Protein AF-0000000087560857 (afdb_homodimer)

pLDDT: mean 80.3, std 27.85, range [22.23, 98.94]

Secondary structure (DSSP, 8-state):
--S---HHHHHHHHHHHHHHHHTT-HHHHHTTEEEEEEEE-TT-SSPB-SHHHHHHHHHHHGGG-EEEEEEEEEEEEETTEEEEEEEEEEEETTT--EEEEEEEEEEEEETTEEEEEEEEEEE-STTEEE-SS--HHHHHHHHHHHTT------------------/--S---HHHHHHHHHHHHHHHHTT-HHHHHTTEEEEEEEE-TT-SSPB-SHHHHHHHHHHHGGG-EEEEEEEEEEEEETTEEEEEEEEEEEETTT--EEEEEEEEEEEEETTEEEEEEEEEEE-STTEEE-SS--HHHHHHHHHHHTT------------------

Organism: Thalassiosira oceanica (NCBI:txid159749)

Nearest PDB structures (foldseek):
  3h51-assembly1_B  TM=9.306E-01  e=1.696E-16  Xanthomonas campestris pv. campestris
  1w6y-assembly1_A-2  TM=7.039E-01  e=1.142E-06  Pseudomonas putida
  5cxo-assembly1_A  TM=6.952E-01  e=9.851E-06  Streptomyces albus
  4hvn-assembly1_B  TM=6.961E-01  e=1.179E-05  Catenulispora acidiphila DSM 44928
  3ff2-assembly1_A-2  TM=6.673E-01  e=1.642E-04  Novosphingobium aromaticivorans DSM 12444

Solvent-accessible surface area (backbone atoms only — not comparable to full-atom values): 18334 Å² total; per-residue (Å²): 121,80,72,81,80,48,71,69,55,56,59,47,49,52,52,56,52,46,53,24,43,68,68,60,40,31,63,59,40,35,65,43,39,37,90,74,17,35,36,39,47,49,76,40,74,64,72,23,66,36,64,67,50,41,23,52,54,36,56,59,54,38,69,36,41,47,44,70,45,80,76,42,80,48,76,50,80,58,73,69,32,35,34,45,33,38,33,33,37,33,41,22,66,69,63,69,48,74,49,57,25,39,38,38,39,32,33,33,67,54,96,90,37,82,18,34,37,31,38,41,35,34,61,53,39,59,65,52,42,67,47,64,91,68,62,76,67,58,55,54,47,50,53,25,54,70,58,59,52,72,74,76,76,78,73,76,77,74,76,72,74,71,76,76,78,123,122,81,75,81,79,48,70,69,56,56,61,46,51,52,52,55,51,45,52,25,42,69,68,64,39,30,63,58,41,38,65,44,38,38,90,75,16,36,35,38,47,48,75,40,73,64,72,20,64,36,65,68,51,40,21,54,53,36,55,59,53,40,68,37,41,47,43,71,46,80,77,42,80,48,75,48,79,58,72,70,33,34,35,46,31,38,33,34,38,30,41,22,65,68,68,69,48,74,47,57,26,39,37,37,39,32,33,32,66,54,96,90,37,81,18,35,38,32,37,41,35,35,60,53,38,59,65,52,41,69,47,66,91,67,59,76,66,55,58,53,44,50,54,25,53,69,59,64,52,72,76,75,75,73,74,72,76,70,73,71,70,73,70,76,73,125

InterPro domains:
  IPR011944 Steroid delta5-4-isomerase [TIGR02246] (7-125)
  IPR013543 Calcium/calmodulin-dependent protein kinase II, association-domain [PF08332] (7-125)
  IPR032710 NTF2-like domain superfamily [SSF54427] (6-126)

Foldseek 3Di:
DPDFDDPVNQVCLVVCLLVQLQVLQLLSNLVQADQQAWEADALDPDIDGGSVVSSVVSNVVSVQVKGKDFDDWDKDTDDQKIKIWHKMKIQGPQPRDIFIWIWIFIWGQDPNDTGTRYIHIYGDDPPDDPPDPDDPVVSVVVVVVSNVPPPPPPPPPVPCPPPPDD/DPDFQDPVNQVCLVVCLLVQLQVLQLLSNLVQADQQAWEADALDPDIDGGSVVSSVVSNVVSVQVKGKDFDDWDKDTDDQKIKIWHKMKIQGPQQRDIFIWIWIFIWGQDPNDTGTRYIHIYGDDPPDDPPDPDDPVVSVVVVVVSNVPPPPPPPCPVPVPVPPPD

Radius of gyration: 24.01 Å; Cα contacts (8 Å, |Δi|>4): 594; chains: 2; bounding box: 96×52×42 Å

Sequence (332 aa):
MPEGITEDEVRGLFSLWNNALATLDPKKVADRYSKTGVLLPTVSDTPRTDYASIEDYFTNFLKLKPQGEILESHVTIGKNWCEDVGIYEFSMGATGKKVKGRYTFVYVYEDGEWKINHHHSSIMPEGIVTAEPITKDEVRDLFQLWNGGEKCRSGKFAVGVRRLSNMPEGITEDEVRGLFSLWNNALATLDPKKVADRYSKTGVLLPTVSDTPRTDYASIEDYFTNFLKLKPQGEILESHVTIGKNWCEDVGIYEFSMGATGKKVKGRYTFVYVYEDGEWKINHHHSSIMPEGIVTAEPITKDEVRDLFQLWNGGEKCRSGKFAVGVRRLSN

Structure (mmCIF, N/CA/C/O backbone):
data_AF-0000000087560857-model_v1
#
loop_
_entity.id
_entity.type
_entity.pdbx_description
1 polymer 'Calcium/calmodulin-dependent protein kinase II association-domain domain-containing protein'
#
loop_
_atom_site.group_PDB
_atom_site.id
_atom_site.type_symbol
_atom_site.label_atom_id
_atom_site.label_alt_id
_atom_site.label_comp_id
_atom_site.label_asym_id
_atom_site.label_entity_id
_atom_site.label_seq_id
_atom_site.pdbx_PDB_ins_code
_atom_site.Cartn_x
_atom_site.Cartn_y
_atom_site.Cartn_z
_atom_site.occupancy
_atom_site.B_iso_or_equiv
_atom_site.auth_seq_id
_atom_site.auth_comp_id
_atom_site.auth_asym_id
_atom_site.auth_atom_id
_atom_site.pdbx_PDB_model_num
ATOM 1 N N . MET A 1 1 ? 28.75 6.664 -2.045 1 42 1 MET A N 1
ATOM 2 C CA . MET A 1 1 ? 27.453 6.059 -1.736 1 42 1 MET A CA 1
ATOM 3 C C . MET A 1 1 ? 27.266 5.934 -0.229 1 42 1 MET A C 1
ATOM 5 O O . MET A 1 1 ? 28.203 5.605 0.498 1 42 1 MET A O 1
ATOM 9 N N . PRO A 1 2 ? 26.391 6.785 0.341 1 50.66 2 PRO A N 1
ATOM 10 C CA . PRO A 1 2 ? 26.5 6.68 1.798 1 50.66 2 PRO A CA 1
ATOM 11 C C . PRO A 1 2 ? 26.656 5.238 2.275 1 50.66 2 PRO A C 1
ATOM 13 O O . PRO A 1 2 ? 26.25 4.305 1.58 1 50.66 2 PRO A O 1
ATOM 16 N N . GLU A 1 3 ? 27.594 5.039 3.131 1 59.94 3 GLU A N 1
ATOM 17 C CA . GLU A 1 3 ? 27.594 3.789 3.887 1 59.94 3 GLU A CA 1
ATOM 18 C C . GLU A 1 3 ? 26.172 3.266 4.102 1 59.94 3 GLU A C 1
ATOM 20 O O . GLU A 1 3 ? 25.219 4.035 4.059 1 59.94 3 GLU A O 1
ATOM 25 N N . GLY A 1 4 ? 25.906 1.944 3.941 1 80.5 4 GLY A N 1
ATOM 26 C CA . GLY A 1 4 ? 24.625 1.249 4.027 1 80.5 4 GLY A CA 1
ATOM 27 C C . GLY A 1 4 ? 23.75 1.764 5.148 1 80.5 4 GLY A C 1
ATOM 28 O O . GLY A 1 4 ? 24.172 1.822 6.305 1 80.5 4 GLY A O 1
ATOM 29 N N . ILE A 1 5 ? 22.703 2.6 4.832 1 90.69 5 ILE A N 1
ATOM 30 C CA . ILE A 1 5 ? 21.703 3.047 5.801 1 90.69 5 ILE A CA 1
ATOM 31 C C . ILE A 1 5 ? 21.359 1.904 6.75 1 90.69 5 ILE A C 1
ATOM 33 O O . ILE A 1 5 ? 21.328 0.74 6.348 1 90.69 5 ILE A O 1
ATOM 37 N N . THR A 1 6 ? 21.266 2.256 8.102 1 94.38 6 THR A N 1
ATOM 38 C CA . THR A 1 6 ? 20.891 1.256 9.094 1 94.38 6 THR A CA 1
ATOM 39 C C . THR A 1 6 ? 19.375 1.172 9.227 1 94.38 6 THR A C 1
ATOM 41 O O . THR A 1 6 ? 18.641 2.057 8.758 1 94.38 6 THR A O 1
ATOM 44 N N . GLU A 1 7 ? 18.938 0.104 9.852 1 94.75 7 GLU A N 1
ATOM 45 C CA . GLU A 1 7 ? 17.5 -0.053 10.078 1 94.75 7 GLU A CA 1
ATOM 46 C C . GLU A 1 7 ? 16.953 1.094 10.922 1 94.75 7 GLU A C 1
ATOM 48 O O . GLU A 1 7 ? 15.867 1.613 10.641 1 94.75 7 GLU A O 1
ATOM 53 N N . ASP A 1 8 ? 17.672 1.487 11.953 1 95 8 ASP A N 1
ATOM 54 C CA . ASP A 1 8 ? 17.25 2.598 12.805 1 95 8 ASP A CA 1
ATOM 55 C C . ASP A 1 8 ? 17.141 3.891 12 1 95 8 ASP A C 1
ATOM 57 O O . ASP A 1 8 ? 16.219 4.688 12.219 1 95 8 ASP A O 1
ATOM 61 N N . GLU A 1 9 ? 18.047 4.125 11.164 1 95.31 9 GLU A N 1
ATOM 62 C CA . GLU A 1 9 ? 18.016 5.316 10.32 1 95.31 9 GLU A CA 1
ATOM 63 C C . GLU A 1 9 ? 16.828 5.285 9.367 1 95.31 9 GLU A C 1
ATOM 65 O O . GLU A 1 9 ? 16.219 6.32 9.094 1 95.31 9 GLU A O 1
ATOM 70 N N . VAL A 1 10 ? 16.516 4.082 8.812 1 96.44 10 VAL A N 1
ATOM 71 C CA . VAL A 1 10 ? 15.344 3.949 7.953 1 96.44 10 VAL A CA 1
ATOM 72 C C . VAL A 1 10 ? 14.086 4.316 8.734 1 96.44 10 VAL A C 1
ATOM 74 O O . VAL A 1 10 ? 13.25 5.082 8.258 1 96.44 10 VAL A O 1
ATOM 77 N N . ARG A 1 11 ? 13.977 3.822 9.914 1 95.69 11 ARG A N 1
ATOM 78 C CA . ARG A 1 11 ? 12.828 4.145 10.758 1 95.69 11 ARG A CA 1
ATOM 79 C C . ARG A 1 11 ? 12.781 5.633 11.07 1 95.69 11 ARG A C 1
ATOM 81 O O . ARG A 1 11 ? 11.695 6.211 11.195 1 95.69 11 ARG A O 1
ATOM 88 N N . GLY A 1 12 ? 13.93 6.262 11.125 1 97.12 12 GLY A N 1
ATOM 89 C CA . GLY A 1 12 ? 14.023 7.695 11.367 1 97.12 12 GLY A CA 1
ATOM 90 C C . GLY A 1 12 ? 13.516 8.523 10.203 1 97.12 12 GLY A C 1
ATOM 91 O O . GLY A 1 12 ? 13.172 9.695 10.375 1 97.12 12 GLY A O 1
ATOM 92 N N . LEU A 1 13 ? 13.539 7.93 9.055 1 98.19 13 LEU A N 1
ATOM 93 C CA . LEU A 1 13 ? 13.031 8.648 7.895 1 98.19 13 LEU A CA 1
ATOM 94 C C . LEU A 1 13 ? 11.547 8.977 8.062 1 98.19 13 LEU A C 1
ATOM 96 O O . LEU A 1 13 ? 11.086 10.023 7.617 1 98.19 13 LEU A O 1
ATOM 100 N N . PHE A 1 14 ? 10.836 8.078 8.703 1 98.44 14 PHE A N 1
ATOM 101 C CA . PHE A 1 14 ? 9.445 8.375 9.016 1 98.44 14 PHE A CA 1
ATOM 102 C C . PHE A 1 14 ? 9.328 9.641 9.852 1 98.44 14 PHE A C 1
ATOM 104 O O . PHE A 1 14 ? 8.438 10.461 9.625 1 98.44 14 PHE A O 1
ATOM 111 N N . SER A 1 15 ? 10.148 9.797 10.82 1 98 15 SER A N 1
ATOM 112 C CA . SER A 1 15 ? 10.109 10.969 11.695 1 98 15 SER A CA 1
ATOM 113 C C . SER A 1 15 ? 10.297 12.258 10.906 1 98 15 SER A C 1
ATOM 115 O O . SER A 1 15 ? 9.703 13.289 11.227 1 98 15 SER A O 1
ATOM 117 N N . LEU A 1 16 ? 11.117 12.234 9.883 1 98.25 16 LEU A N 1
ATOM 118 C CA . LEU A 1 16 ? 11.297 13.406 9.039 1 98.25 16 LEU A CA 1
ATOM 119 C C . LEU A 1 16 ? 10 13.781 8.336 1 98.25 16 LEU A C 1
ATOM 121 O O . LEU A 1 16 ? 9.641 14.953 8.258 1 98.25 16 LEU A O 1
ATOM 125 N N . TRP A 1 17 ? 9.336 12.773 7.816 1 98.69 17 TRP A N 1
ATOM 126 C CA . TRP A 1 17 ? 8.047 12.992 7.16 1 98.69 17 TRP A CA 1
ATOM 127 C C . TRP A 1 17 ? 7.004 13.484 8.156 1 98.69 17 TRP A C 1
ATOM 129 O O . TRP A 1 17 ? 6.289 14.445 7.891 1 98.69 17 TRP A O 1
ATOM 139 N N . ASN A 1 18 ? 6.965 12.828 9.305 1 98.62 18 ASN A N 1
ATOM 140 C CA . ASN A 1 18 ? 6.023 13.18 10.359 1 98.62 18 ASN A CA 1
ATOM 141 C C . ASN A 1 18 ? 6.277 14.586 10.891 1 98.62 18 ASN A C 1
ATOM 143 O O . ASN A 1 18 ? 5.332 15.328 11.172 1 98.62 18 ASN A O 1
ATOM 147 N N . ASN A 1 19 ? 7.52 14.969 11.062 1 98.62 19 ASN A N 1
ATOM 148 C CA . ASN A 1 19 ? 7.879 16.328 11.445 1 98.62 19 ASN A CA 1
ATOM 149 C C . ASN A 1 19 ? 7.426 17.344 10.406 1 98.62 19 ASN A C 1
ATOM 151 O O . ASN A 1 19 ? 7.02 18.469 10.75 1 98.62 19 ASN A O 1
ATOM 155 N N . ALA A 1 20 ? 7.559 16.969 9.156 1 98.75 20 ALA A N 1
ATOM 156 C CA . ALA A 1 20 ? 7.062 17.844 8.102 1 98.75 20 ALA A CA 1
ATOM 157 C C . ALA A 1 20 ? 5.562 18.078 8.234 1 98.75 20 ALA A C 1
ATOM 159 O O . ALA A 1 20 ? 5.078 19.203 8.062 1 98.75 20 ALA A O 1
ATOM 160 N N . LEU A 1 21 ? 4.801 17.047 8.594 1 98.44 21 LEU A N 1
ATOM 161 C CA . LEU A 1 21 ? 3.373 17.219 8.844 1 98.44 21 LEU A CA 1
ATOM 162 C C . LEU A 1 21 ? 3.127 18.25 9.922 1 98.44 21 LEU A C 1
ATOM 164 O O . LEU A 1 21 ? 2.215 19.078 9.805 1 98.44 21 LEU A O 1
ATOM 168 N N . ALA A 1 22 ? 3.912 18.203 10.977 1 98.06 22 ALA A N 1
ATOM 169 C CA . ALA A 1 22 ? 3.738 19.047 12.156 1 98.06 22 ALA A CA 1
ATOM 170 C C . ALA A 1 22 ? 3.891 20.516 11.812 1 98.06 22 ALA A C 1
ATOM 172 O O . ALA A 1 22 ? 3.377 21.391 12.523 1 98.06 22 ALA A O 1
ATOM 173 N N . THR A 1 23 ? 4.574 20.828 10.719 1 98.56 23 THR A N 1
ATOM 174 C CA . THR A 1 23 ? 4.77 22.219 10.312 1 98.56 23 THR A CA 1
ATOM 175 C C . THR A 1 23 ? 3.484 22.797 9.727 1 98.56 23 THR A C 1
ATOM 177 O O . THR A 1 23 ? 3.355 24.016 9.586 1 98.56 23 THR A O 1
ATOM 180 N N . LEU A 1 24 ? 2.641 21.922 9.234 1 98.12 24 LEU A N 1
ATOM 181 C CA . LEU A 1 24 ? 1.38 22.266 8.594 1 98.12 24 LEU A CA 1
ATOM 182 C C . LEU A 1 24 ? 1.628 22.984 7.27 1 98.12 24 LEU A C 1
ATOM 184 O O . LEU A 1 24 ? 0.755 23.703 6.773 1 98.12 24 LEU A O 1
ATOM 188 N N . ASP A 1 25 ? 2.787 22.859 6.711 1 98.75 25 ASP A N 1
ATOM 189 C CA . ASP A 1 25 ? 3.156 23.359 5.395 1 98.75 25 ASP A CA 1
ATOM 190 C C . ASP A 1 25 ? 3.199 22.234 4.363 1 98.75 25 ASP A C 1
ATOM 192 O O . ASP A 1 25 ? 4.133 21.438 4.355 1 98.75 25 ASP A O 1
ATOM 196 N N . PRO A 1 26 ? 2.227 22.219 3.416 1 98.75 26 PRO A N 1
ATOM 197 C CA . PRO A 1 26 ? 2.176 21.109 2.459 1 98.75 26 PRO A CA 1
ATOM 198 C C . PRO A 1 26 ? 3.424 21.031 1.581 1 98.75 26 PRO A C 1
ATOM 200 O O . PRO A 1 26 ? 3.799 19.938 1.134 1 98.75 26 PRO A O 1
ATOM 203 N N . LYS A 1 27 ? 4.07 22.109 1.354 1 98.81 27 LYS A N 1
ATOM 204 C CA . LYS A 1 27 ? 5.289 22.109 0.547 1 98.81 27 LYS A CA 1
ATOM 205 C C . LYS A 1 27 ? 6.41 21.344 1.245 1 98.81 27 LYS A C 1
ATOM 207 O O . LYS A 1 27 ? 7.168 20.625 0.6 1 98.81 27 LYS A O 1
ATOM 212 N N . LYS A 1 28 ? 6.527 21.531 2.531 1 98.81 28 LYS A N 1
ATOM 213 C CA . LYS A 1 28 ? 7.562 20.828 3.287 1 98.81 28 LYS A CA 1
ATOM 214 C C . LYS A 1 28 ? 7.336 19.312 3.266 1 98.81 28 LYS A C 1
ATOM 216 O O . LYS A 1 28 ? 8.297 18.547 3.268 1 98.81 28 LYS A O 1
ATOM 221 N N . VAL A 1 29 ? 6.074 18.938 3.275 1 98.81 29 VAL A N 1
ATOM 222 C CA . VAL A 1 29 ? 5.758 17.516 3.174 1 98.81 29 VAL A CA 1
ATOM 223 C C . VAL A 1 29 ? 6.105 17.016 1.778 1 98.81 29 VAL A C 1
ATOM 225 O O . VAL A 1 29 ? 6.809 16 1.635 1 98.81 29 VAL A O 1
ATOM 228 N N . ALA A 1 30 ? 5.656 17.719 0.717 1 98.81 30 ALA A N 1
ATOM 229 C CA . ALA A 1 30 ? 5.895 17.312 -0.667 1 98.81 30 ALA A CA 1
ATOM 230 C C . ALA A 1 30 ? 7.387 17.25 -0.973 1 98.81 30 ALA A C 1
ATOM 232 O O . ALA A 1 30 ? 7.832 16.422 -1.771 1 98.81 30 ALA A O 1
ATOM 233 N N . ASP A 1 31 ? 8.164 18.078 -0.284 1 98.69 31 ASP A N 1
ATOM 234 C CA . ASP A 1 31 ? 9.602 18.141 -0.5 1 98.69 31 ASP A CA 1
ATOM 235 C C . ASP A 1 31 ? 10.281 16.859 -0.056 1 98.69 31 ASP A C 1
ATOM 237 O O . ASP A 1 31 ? 11.445 16.609 -0.399 1 98.69 31 ASP A O 1
ATOM 241 N N . ARG A 1 32 ? 9.602 16.078 0.731 1 98.75 32 ARG A N 1
ATOM 242 C CA . ARG A 1 32 ? 10.164 14.812 1.192 1 98.75 32 ARG A CA 1
ATOM 243 C C . ARG A 1 32 ? 10.062 13.742 0.112 1 98.75 32 ARG A C 1
ATOM 245 O O . ARG A 1 32 ? 10.68 12.68 0.224 1 98.75 32 ARG A O 1
ATOM 252 N N . TYR A 1 33 ? 9.273 13.984 -0.924 1 98.81 33 TYR A N 1
ATOM 253 C CA . TYR A 1 33 ? 9.07 13 -1.981 1 98.81 33 TYR A CA 1
ATOM 254 C C . TYR A 1 33 ? 10.07 13.203 -3.115 1 98.81 33 TYR A C 1
ATOM 256 O O . TYR A 1 33 ? 10.523 14.328 -3.357 1 98.81 33 TYR A O 1
ATOM 264 N N . SER A 1 34 ? 10.445 12.117 -3.76 1 98.44 34 SER A N 1
ATOM 265 C CA . SER A 1 34 ? 11.328 12.172 -4.922 1 98.44 34 SER A CA 1
ATOM 266 C C . SER A 1 34 ? 10.625 12.812 -6.117 1 98.44 34 SER A C 1
ATOM 268 O O . SER A 1 34 ? 9.406 13.008 -6.102 1 98.44 34 SER A O 1
ATOM 270 N N . LYS A 1 35 ? 11.375 13.094 -7.164 1 97.38 35 LYS A N 1
ATOM 271 C CA . LYS A 1 35 ? 10.852 13.719 -8.375 1 97.38 35 LYS A CA 1
ATOM 272 C C . LYS A 1 35 ? 9.867 12.797 -9.086 1 97.38 35 LYS A C 1
ATOM 274 O O . LYS A 1 35 ? 8.992 13.266 -9.82 1 97.38 35 LYS A O 1
ATOM 279 N N . THR A 1 36 ? 9.945 11.453 -8.82 1 97.12 36 THR A N 1
ATOM 280 C CA . THR A 1 36 ? 9.062 10.477 -9.461 1 97.12 36 THR A CA 1
ATOM 281 C C . THR A 1 36 ? 8.188 9.781 -8.422 1 97.12 36 THR A C 1
ATOM 283 O O . THR A 1 36 ? 7.746 8.648 -8.641 1 97.12 36 THR A O 1
ATOM 286 N N . GLY A 1 37 ? 8.039 10.422 -7.285 1 98.44 37 GLY A N 1
ATOM 287 C CA . GLY A 1 37 ? 7.289 9.828 -6.191 1 98.44 3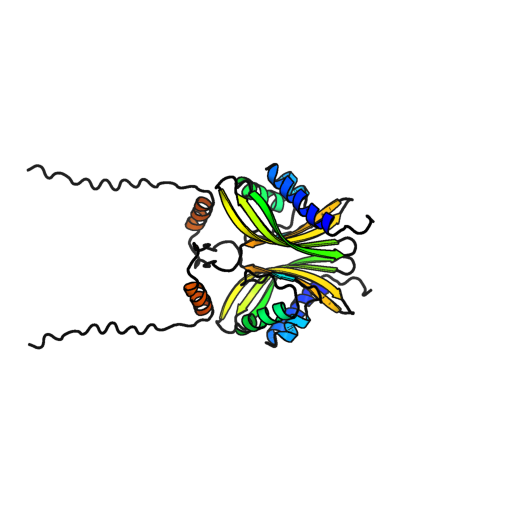7 GLY A CA 1
ATOM 288 C C . GLY A 1 37 ? 5.836 9.57 -6.539 1 98.44 37 GLY A C 1
ATOM 289 O O . GLY A 1 37 ? 5.203 10.383 -7.219 1 98.44 37 GLY A O 1
ATOM 290 N N . VAL A 1 38 ? 5.312 8.445 -6.098 1 98.88 38 VAL A N 1
ATOM 291 C CA . VAL A 1 38 ? 3.902 8.094 -6.246 1 98.88 38 VAL A CA 1
ATOM 292 C C . VAL A 1 38 ? 3.258 7.945 -4.871 1 98.88 38 VAL A C 1
ATOM 294 O O . VAL A 1 38 ? 3.764 7.211 -4.016 1 98.88 38 VAL A O 1
ATOM 297 N N . LEU A 1 39 ? 2.201 8.688 -4.66 1 98.88 39 LEU A N 1
ATOM 298 C CA . LEU A 1 39 ? 1.403 8.617 -3.441 1 98.88 39 LEU A CA 1
ATOM 299 C C . LEU A 1 39 ? 0.046 7.977 -3.721 1 98.88 39 LEU A C 1
ATOM 301 O O . LEU A 1 39 ? -0.696 8.438 -4.59 1 98.88 39 LEU A O 1
ATOM 305 N N . LEU A 1 40 ? -0.263 6.844 -3.104 1 98.62 40 LEU A N 1
ATOM 306 C CA . LEU A 1 40 ? -1.599 6.27 -2.973 1 98.62 40 LEU A CA 1
ATOM 307 C C . LEU A 1 40 ? -2.197 6.594 -1.608 1 98.62 40 LEU A C 1
ATOM 309 O O . LEU A 1 40 ? -1.936 5.895 -0.628 1 98.62 40 LEU A O 1
ATOM 313 N N . PRO A 1 41 ? -2.955 7.676 -1.559 1 96.94 41 PRO A N 1
ATOM 314 C CA . PRO A 1 41 ? -3.287 8.258 -0.257 1 96.94 41 PRO A CA 1
ATOM 315 C C . PRO A 1 41 ? -4.469 7.57 0.418 1 96.94 41 PRO A C 1
ATOM 317 O O . PRO A 1 41 ? -5.227 6.852 -0.241 1 96.94 41 PRO A O 1
ATOM 320 N N . THR A 1 42 ? -4.648 7.824 1.631 1 89.94 42 THR A N 1
ATOM 321 C CA . THR A 1 42 ? -5.602 7.172 2.52 1 89.94 42 THR A CA 1
ATOM 322 C C . THR A 1 42 ? -7.035 7.547 2.146 1 89.94 42 THR A C 1
ATOM 324 O O . THR A 1 42 ? -7.941 6.719 2.234 1 89.94 42 THR A O 1
ATOM 327 N N . VAL A 1 43 ? -7.203 8.742 1.672 1 84.81 43 VAL A N 1
ATOM 328 C CA . VAL A 1 43 ? -8.586 9.211 1.661 1 84.81 43 VAL A CA 1
ATOM 329 C C . VAL A 1 43 ? -8.992 9.586 0.237 1 84.81 43 VAL A C 1
ATOM 331 O O . VAL A 1 43 ? -10.008 10.25 0.03 1 84.81 43 VAL A O 1
ATOM 334 N N . SER A 1 44 ? -8.203 9.273 -0.678 1 90.19 44 SER A N 1
ATOM 335 C CA . SER A 1 44 ? -8.508 9.617 -2.062 1 90.19 44 SER A CA 1
ATOM 336 C C . SER A 1 44 ? -8.289 8.43 -2.99 1 90.19 44 SER A C 1
ATOM 338 O O . SER A 1 44 ? -7.32 7.688 -2.844 1 90.19 44 SER A O 1
ATOM 340 N N . ASP A 1 45 ? -9.07 8.32 -4.031 1 92.88 45 ASP A N 1
ATOM 341 C CA . ASP A 1 45 ? -8.969 7.27 -5.039 1 92.88 45 ASP A CA 1
ATOM 342 C C . ASP A 1 45 ? -7.875 7.582 -6.051 1 92.88 45 ASP A C 1
ATOM 344 O O . ASP A 1 45 ? -7.445 6.703 -6.801 1 92.88 45 ASP A O 1
ATOM 348 N N . THR A 1 46 ? -7.484 8.781 -6.113 1 96 46 THR A N 1
ATOM 349 C CA . THR A 1 46 ? -6.625 9.242 -7.199 1 96 46 THR A CA 1
ATOM 350 C C . THR A 1 46 ? -5.156 9.141 -6.801 1 96 46 THR A C 1
ATOM 352 O O . THR A 1 46 ? -4.707 9.828 -5.883 1 96 46 THR A O 1
ATOM 355 N N . PRO A 1 47 ? -4.391 8.352 -7.52 1 98.56 47 PRO A N 1
ATOM 356 C CA . PRO A 1 47 ? -2.943 8.383 -7.309 1 98.56 47 PRO A CA 1
ATOM 357 C C . PRO A 1 47 ? -2.342 9.758 -7.578 1 98.56 47 PRO A C 1
ATOM 359 O O . PRO A 1 47 ? -2.752 10.445 -8.523 1 98.56 47 PRO A O 1
ATOM 362 N N . ARG A 1 48 ? -1.4 10.18 -6.715 1 98.81 48 ARG A N 1
ATOM 363 C CA . ARG A 1 48 ? -0.617 11.383 -6.961 1 98.81 48 ARG A CA 1
ATOM 364 C C . ARG A 1 48 ? 0.777 11.039 -7.473 1 98.81 48 ARG A C 1
ATOM 366 O O . ARG A 1 48 ? 1.536 10.336 -6.797 1 98.81 48 ARG A O 1
ATOM 373 N N . THR A 1 49 ? 1.11 11.586 -8.656 1 98.62 49 THR A N 1
ATOM 374 C CA . THR A 1 49 ? 2.305 11.078 -9.32 1 98.62 49 THR A CA 1
ATOM 375 C C . THR A 1 49 ? 3.254 12.227 -9.672 1 98.62 49 THR A C 1
ATOM 377 O O . THR A 1 49 ? 4.141 12.07 -10.516 1 98.62 49 THR A O 1
ATOM 380 N N . ASP A 1 50 ? 2.957 13.383 -9.102 1 98.25 50 ASP A N 1
ATOM 381 C CA . ASP A 1 50 ? 3.836 14.531 -9.289 1 98.25 50 ASP A CA 1
ATOM 382 C C . ASP A 1 50 ? 3.811 15.445 -8.07 1 98.25 50 ASP A C 1
ATOM 384 O O . ASP A 1 50 ? 2.943 15.312 -7.203 1 98.25 50 ASP A O 1
ATOM 388 N N . TYR A 1 51 ? 4.797 16.359 -8.055 1 98.31 51 TYR A N 1
ATOM 389 C CA . TYR A 1 51 ? 4.965 17.25 -6.914 1 98.31 51 TYR A CA 1
ATOM 390 C C . TYR A 1 51 ? 3.689 18.031 -6.641 1 98.31 51 TYR A C 1
ATOM 392 O O . TYR A 1 51 ? 3.223 18.094 -5.5 1 98.31 51 TYR A O 1
ATOM 400 N N . ALA A 1 52 ? 3.133 18.594 -7.652 1 98.56 52 ALA A N 1
ATOM 401 C CA . ALA A 1 52 ? 1.969 19.469 -7.492 1 98.56 52 ALA A CA 1
ATOM 402 C C . ALA A 1 52 ? 0.785 18.688 -6.914 1 98.56 52 ALA A C 1
ATOM 404 O O . ALA A 1 52 ? 0.098 19.188 -6.016 1 98.56 52 ALA A O 1
ATOM 405 N N . SER A 1 53 ? 0.531 17.484 -7.438 1 98.5 53 SER A N 1
ATOM 406 C CA . SER A 1 53 ? -0.607 16.719 -6.949 1 98.5 53 SER A CA 1
ATOM 407 C C . SER A 1 53 ? -0.359 16.203 -5.535 1 98.5 53 SER A C 1
ATOM 409 O O . SER A 1 53 ? -1.293 16.078 -4.738 1 98.5 53 SER A O 1
ATOM 411 N N . ILE A 1 54 ? 0.859 15.859 -5.18 1 98.62 54 ILE A N 1
ATOM 412 C CA . ILE A 1 54 ? 1.198 15.453 -3.822 1 98.62 54 ILE A CA 1
ATOM 413 C C . ILE A 1 54 ? 0.992 16.625 -2.865 1 98.62 54 ILE A C 1
ATOM 415 O O . ILE A 1 54 ? 0.356 16.469 -1.818 1 98.62 54 ILE A O 1
ATOM 419 N N . GLU A 1 55 ? 1.484 17.797 -3.27 1 98.69 55 GLU A N 1
ATOM 420 C CA . GLU A 1 55 ? 1.268 18.984 -2.457 1 98.69 55 GLU A CA 1
ATOM 421 C C . GLU A 1 55 ? -0.221 19.25 -2.246 1 98.69 55 GLU A C 1
ATOM 423 O O . GLU A 1 55 ? -0.65 19.562 -1.135 1 98.69 55 GLU A O 1
ATOM 428 N N . ASP A 1 56 ? -0.927 19.094 -3.293 1 98.25 56 ASP A N 1
ATOM 429 C CA . ASP A 1 56 ? -2.367 19.328 -3.24 1 98.25 56 ASP A CA 1
ATOM 430 C C . ASP A 1 56 ? -3.041 18.391 -2.24 1 98.25 56 ASP A C 1
ATOM 432 O O . ASP A 1 56 ? -3.895 18.828 -1.46 1 98.25 56 ASP A O 1
ATOM 436 N N . TYR A 1 57 ? -2.709 17.156 -2.262 1 97.56 57 TYR A N 1
ATOM 437 C CA . TYR A 1 57 ? -3.279 16.203 -1.31 1 97.56 57 TYR A CA 1
ATOM 438 C C . TYR A 1 57 ? -3.016 16.656 0.124 1 97.56 57 TYR A C 1
ATOM 440 O O . TYR A 1 57 ? -3.926 16.656 0.957 1 97.56 57 TYR A O 1
ATOM 448 N N . PHE A 1 58 ? -1.814 17.062 0.394 1 98 58 PHE A N 1
ATOM 449 C CA . PHE A 1 58 ? -1.447 17.375 1.771 1 98 58 PHE A CA 1
ATOM 450 C C . PHE A 1 58 ? -1.989 18.734 2.18 1 98 58 PHE A C 1
ATOM 452 O O . PHE A 1 58 ? -2.08 19.047 3.369 1 98 58 PHE A O 1
ATOM 459 N N . THR A 1 59 ? -2.338 19.625 1.213 1 98.12 59 THR A N 1
ATOM 460 C CA . THR A 1 59 ? -3.039 20.859 1.546 1 98.12 59 THR A CA 1
ATOM 461 C C . THR A 1 59 ? -4.312 20.562 2.332 1 98.12 59 THR A C 1
ATOM 463 O O . THR A 1 59 ? -4.602 21.234 3.328 1 98.12 59 THR A O 1
ATOM 466 N N . ASN A 1 60 ? -5.004 19.562 1.941 1 94.25 60 ASN A N 1
ATOM 467 C CA . ASN A 1 60 ? -6.254 19.203 2.602 1 94.25 60 ASN A CA 1
ATOM 468 C C . ASN A 1 60 ? -6.012 18.312 3.82 1 94.25 60 ASN A C 1
ATOM 470 O O . ASN A 1 60 ? -6.66 18.484 4.855 1 94.25 60 ASN A O 1
ATOM 474 N N . PHE A 1 61 ? -5.125 17.422 3.717 1 95 61 PHE A N 1
ATOM 475 C CA . PHE A 1 61 ? -4.844 16.469 4.793 1 95 61 PHE A CA 1
ATOM 476 C C . PHE A 1 61 ? -4.363 17.203 6.043 1 95 61 PHE A C 1
ATOM 478 O O . PHE A 1 61 ? -4.711 16.812 7.164 1 95 61 PHE A O 1
ATOM 485 N N . LEU A 1 62 ? -3.58 18.266 5.863 1 97.06 62 LEU A N 1
ATOM 486 C CA . LEU A 1 62 ? -2.969 18.969 6.984 1 97.06 62 LEU A CA 1
ATOM 487 C C . LEU A 1 62 ? -4.012 19.766 7.762 1 97.06 62 LEU A C 1
ATOM 489 O O . LEU A 1 62 ? -3.775 20.156 8.906 1 97.06 62 LEU A O 1
ATOM 493 N N . LYS A 1 63 ? -5.141 20.016 7.113 1 94.94 63 LYS A N 1
ATOM 494 C CA . LYS A 1 63 ? -6.227 20.672 7.84 1 94.94 63 LYS A CA 1
ATOM 495 C C . LYS A 1 63 ? -6.688 19.828 9.016 1 94.94 63 LYS A C 1
ATOM 497 O O . LYS A 1 63 ? -7.211 20.359 10 1 94.94 63 LYS A O 1
ATOM 502 N N . LEU A 1 64 ? -6.395 18.578 9 1 94.31 64 LEU A N 1
ATOM 503 C CA . LEU A 1 64 ? -6.777 17.656 10.062 1 94.31 64 LEU A CA 1
ATOM 504 C C . LEU A 1 64 ? -5.734 17.625 11.172 1 94.31 64 LEU A C 1
ATOM 506 O O . LEU A 1 64 ? -5.941 17.016 12.219 1 94.31 64 LEU A O 1
ATOM 510 N N . LYS A 1 65 ? -4.609 18.234 10.953 1 97 65 LYS A N 1
ATOM 511 C CA . LYS A 1 65 ? -3.492 18.297 11.891 1 97 65 LYS A CA 1
ATOM 512 C C . LYS A 1 65 ? -3.047 16.906 12.32 1 97 65 LYS A C 1
ATOM 514 O O . LYS A 1 65 ? -2.947 16.609 13.516 1 97 65 LYS A O 1
ATOM 519 N N . PRO A 1 66 ? -2.734 16.109 11.383 1 96.25 66 PRO A N 1
ATOM 520 C CA . PRO A 1 66 ? -2.375 14.719 11.68 1 96.25 66 PRO A CA 1
ATOM 521 C C . PRO A 1 66 ? -0.978 14.586 12.281 1 96.25 66 PRO A C 1
ATOM 523 O O . PRO A 1 66 ? -0.061 15.312 11.891 1 96.25 66 PRO A O 1
ATOM 526 N N . GLN A 1 67 ? -0.853 13.711 13.266 1 98.25 67 GLN A N 1
ATOM 527 C CA . GLN A 1 67 ? 0.427 13.234 13.781 1 98.25 67 GLN A CA 1
ATOM 528 C C . GLN A 1 67 ? 0.438 11.719 13.906 1 98.25 67 GLN A C 1
ATOM 530 O O . GLN A 1 67 ? -0.47 11.133 14.5 1 98.25 67 GLN A O 1
ATOM 535 N N . GLY A 1 68 ? 1.48 11.18 13.328 1 97.69 68 GLY A N 1
ATOM 536 C CA . GLY A 1 68 ? 1.513 9.727 13.242 1 97.69 68 GLY A CA 1
ATOM 537 C C . GLY A 1 68 ? 2.463 9.094 14.242 1 97.69 68 GLY A C 1
ATOM 538 O O . GLY A 1 68 ? 3.416 9.734 14.688 1 97.69 68 GLY A O 1
ATOM 539 N N . GLU A 1 69 ? 2.186 7.859 14.578 1 98.12 69 GLU A N 1
ATOM 540 C CA . GLU A 1 69 ? 3.062 6.973 15.336 1 98.12 69 GLU A CA 1
ATOM 541 C C . GLU A 1 69 ? 3.113 5.578 14.711 1 98.12 69 GLU A C 1
ATOM 543 O O . GLU A 1 69 ? 2.088 5.051 14.281 1 98.12 69 GLU A O 1
ATOM 548 N N . ILE A 1 70 ? 4.316 5.051 14.633 1 98.38 70 ILE A N 1
ATOM 549 C CA . ILE A 1 70 ? 4.48 3.701 14.102 1 98.38 70 ILE A CA 1
ATOM 550 C C . ILE A 1 70 ? 4.137 2.676 15.18 1 98.38 70 ILE A C 1
ATOM 552 O O . ILE A 1 70 ? 4.652 2.746 16.297 1 98.38 70 ILE A O 1
ATOM 556 N N . LEU A 1 71 ? 3.322 1.747 14.852 1 98.19 71 LEU A N 1
ATOM 557 C CA . LEU A 1 71 ? 2.943 0.679 15.766 1 98.19 71 LEU A CA 1
ATOM 558 C C . LEU A 1 71 ? 3.68 -0.614 15.43 1 98.19 71 LEU A C 1
ATOM 560 O O . LEU A 1 71 ? 3.975 -1.415 16.328 1 98.19 71 LEU A O 1
ATOM 564 N N . GLU A 1 72 ? 3.883 -0.916 14.188 1 98.38 72 GLU A N 1
ATOM 565 C CA . GLU A 1 72 ? 4.598 -2.066 13.641 1 98.38 72 GLU A CA 1
ATOM 566 C C . GLU A 1 72 ? 5.391 -1.684 12.398 1 98.38 72 GLU A C 1
ATOM 568 O O . GLU A 1 72 ? 4.906 -0.928 11.555 1 98.38 72 GLU A O 1
ATOM 573 N N . SER A 1 73 ? 6.645 -2.117 12.344 1 98.5 73 SER A N 1
ATOM 574 C CA . SER A 1 73 ? 7.543 -1.713 11.266 1 98.5 73 SER A CA 1
ATOM 575 C C . SER A 1 73 ? 8.367 -2.895 10.766 1 98.5 73 SER A C 1
ATOM 577 O O . SER A 1 73 ? 8.906 -3.666 11.562 1 98.5 73 SER A O 1
ATOM 579 N N . HIS A 1 74 ? 8.43 -3.102 9.469 1 98.44 74 HIS A N 1
ATOM 580 C CA . HIS A 1 74 ? 9.281 -4.062 8.773 1 98.44 74 HIS A CA 1
ATOM 581 C C . HIS A 1 74 ? 10.156 -3.377 7.734 1 98.44 74 HIS A C 1
ATOM 583 O O . HIS A 1 74 ? 9.656 -2.812 6.762 1 98.44 74 HIS A O 1
ATOM 589 N N . VAL A 1 75 ? 11.453 -3.51 7.945 1 98.25 75 VAL A N 1
ATOM 590 C CA . VAL A 1 75 ? 12.398 -2.738 7.145 1 98.25 75 VAL A CA 1
ATOM 591 C C . VAL A 1 75 ? 13.148 -3.668 6.191 1 98.25 75 VAL A C 1
ATOM 593 O O . VAL A 1 75 ? 13.523 -4.781 6.566 1 98.25 75 VAL A O 1
ATOM 596 N N . THR A 1 76 ? 13.273 -3.248 4.953 1 97.25 76 THR A N 1
ATOM 597 C CA . THR A 1 76 ? 14.164 -3.852 3.961 1 97.25 76 THR A CA 1
ATOM 598 C C . THR A 1 76 ? 15.172 -2.832 3.445 1 97.25 76 THR A C 1
ATOM 600 O O . THR A 1 76 ? 14.812 -1.686 3.162 1 97.25 76 THR A O 1
ATOM 603 N N . ILE A 1 77 ? 16.406 -3.248 3.418 1 96.25 77 ILE A N 1
ATOM 604 C CA . ILE A 1 77 ? 17.469 -2.361 2.93 1 96.25 77 ILE A CA 1
ATOM 605 C C . ILE A 1 77 ? 18.141 -2.99 1.719 1 96.25 77 ILE A C 1
ATOM 607 O O . ILE A 1 77 ? 18.547 -4.156 1.758 1 96.25 77 ILE A O 1
ATOM 611 N N . GLY A 1 78 ? 18.172 -2.258 0.592 1 93.44 78 GLY A N 1
ATOM 612 C CA . GLY A 1 78 ? 18.922 -2.633 -0.595 1 93.44 78 GLY A CA 1
ATOM 613 C C . GLY A 1 78 ? 19.953 -1.592 -1.007 1 93.44 78 GLY A C 1
ATOM 614 O O . GLY A 1 78 ? 20.266 -0.683 -0.235 1 93.44 78 GLY A O 1
ATOM 615 N N . LYS A 1 79 ? 20.547 -1.833 -2.133 1 90.56 79 LYS A N 1
ATOM 616 C CA . LYS A 1 79 ? 21.516 -0.87 -2.65 1 90.56 79 LYS A CA 1
ATOM 617 C C . LYS A 1 79 ? 20.828 0.397 -3.141 1 90.56 79 LYS A C 1
ATOM 619 O O . LYS A 1 79 ? 20.172 0.388 -4.184 1 90.56 79 LYS A O 1
ATOM 624 N N . ASN A 1 80 ? 20.906 1.479 -2.488 1 91.62 80 ASN A N 1
ATOM 625 C CA . ASN A 1 80 ? 20.375 2.803 -2.816 1 91.62 80 ASN A CA 1
ATOM 626 C C . ASN A 1 80 ? 18.859 2.852 -2.711 1 91.62 80 ASN A C 1
ATOM 628 O O . ASN A 1 80 ? 18.203 3.635 -3.406 1 91.62 80 ASN A O 1
ATOM 632 N N . TRP A 1 81 ? 18.344 1.959 -1.984 1 95.38 81 TRP A N 1
ATOM 633 C CA . TRP A 1 81 ? 16.922 2.002 -1.668 1 95.38 81 TRP A CA 1
ATOM 634 C C . TRP A 1 81 ? 16.641 1.298 -0.345 1 95.38 81 TRP A C 1
ATOM 636 O O . TRP A 1 81 ? 17.469 0.516 0.138 1 95.38 81 TRP A O 1
ATOM 646 N N . CYS A 1 82 ? 15.57 1.605 0.293 1 97.5 82 CYS A N 1
ATOM 647 C CA . CYS A 1 82 ? 15.039 0.92 1.468 1 97.5 82 CYS A CA 1
ATOM 648 C C . CYS A 1 82 ? 13.531 1.109 1.577 1 97.5 82 CYS A C 1
ATOM 650 O O . CYS A 1 82 ? 12.945 1.903 0.838 1 97.5 82 CYS A O 1
ATOM 652 N N . GLU A 1 83 ? 12.938 0.321 2.344 1 98.31 83 GLU A N 1
ATOM 653 C CA . GLU A 1 83 ? 11.5 0.461 2.576 1 98.31 83 GLU A CA 1
ATOM 654 C C . GLU A 1 83 ? 11.148 0.21 4.039 1 98.31 83 GLU A C 1
ATOM 656 O O . GLU A 1 83 ? 11.898 -0.458 4.758 1 98.31 83 GLU A O 1
ATOM 661 N N . ASP A 1 84 ? 10.211 0.826 4.535 1 98.75 84 ASP A N 1
ATOM 662 C CA . ASP A 1 84 ? 9.562 0.621 5.824 1 98.75 84 ASP A CA 1
ATOM 663 C C . ASP A 1 84 ? 8.055 0.417 5.648 1 98.75 84 ASP A C 1
ATOM 665 O O . ASP A 1 84 ? 7.363 1.284 5.113 1 98.75 84 ASP A O 1
ATOM 669 N N . VAL A 1 85 ? 7.562 -0.777 5.996 1 98.81 85 VAL A N 1
ATOM 670 C CA . VAL A 1 85 ? 6.156 -1.114 5.816 1 98.81 85 VAL A CA 1
ATOM 671 C C . VAL A 1 85 ? 5.566 -1.602 7.137 1 98.81 85 VAL A C 1
ATOM 673 O O . VAL A 1 85 ? 6.273 -2.18 7.965 1 98.81 85 VAL A O 1
ATOM 676 N N . GLY A 1 86 ? 4.309 -1.259 7.383 1 98.62 86 GLY A N 1
ATOM 677 C CA . GLY A 1 86 ? 3.715 -1.691 8.641 1 98.62 86 GLY A CA 1
ATOM 678 C C . GLY A 1 86 ? 2.404 -0.993 8.945 1 98.62 86 GLY A C 1
ATOM 679 O O . GLY A 1 86 ? 1.575 -0.792 8.055 1 98.62 86 GLY A O 1
ATOM 680 N N . ILE A 1 87 ? 2.254 -0.827 10.242 1 98.38 87 ILE A N 1
ATOM 681 C CA . ILE A 1 87 ? 1.036 -0.218 10.766 1 98.38 87 ILE A CA 1
ATOM 682 C C . ILE A 1 87 ? 1.383 1.072 11.5 1 98.38 87 ILE A C 1
ATOM 684 O O . ILE A 1 87 ? 2.361 1.122 12.25 1 98.38 87 ILE A O 1
ATOM 688 N N . TYR A 1 88 ? 0.601 2.096 11.227 1 97.75 88 TYR A N 1
ATOM 689 C CA . TYR A 1 88 ? 0.719 3.336 11.984 1 97.75 88 TYR A CA 1
ATOM 690 C C . TYR A 1 88 ? -0.653 3.852 12.398 1 97.75 88 TYR A C 1
ATOM 692 O O . TYR A 1 88 ? -1.681 3.328 11.961 1 97.75 88 TYR A O 1
ATOM 700 N N . GLU A 1 89 ? -0.623 4.762 13.359 1 97.44 89 GLU A N 1
ATOM 701 C CA . GLU A 1 89 ? -1.829 5.422 13.852 1 97.44 89 GLU A CA 1
ATOM 702 C C . GLU A 1 89 ? -1.675 6.941 13.828 1 97.44 89 GLU A C 1
ATOM 704 O O . GLU A 1 89 ? -0.651 7.473 14.258 1 97.44 89 GLU A O 1
ATOM 709 N N . PHE A 1 90 ? -2.658 7.57 13.273 1 96.62 90 PHE A N 1
ATOM 710 C CA . PHE A 1 90 ? -2.674 9.031 13.258 1 96.62 90 PHE A CA 1
ATOM 711 C C . PHE A 1 90 ? -3.586 9.57 14.352 1 96.62 90 PHE A C 1
ATOM 713 O O . PHE A 1 90 ? -4.684 9.055 14.562 1 96.62 90 PHE A O 1
ATOM 720 N N . SER A 1 91 ? -3.084 10.5 15.109 1 96.62 91 SER A N 1
ATOM 721 C CA . SER A 1 91 ? -3.91 11.383 15.93 1 96.62 91 SER A CA 1
ATOM 722 C C . SER A 1 91 ? -4.242 12.672 15.188 1 96.62 91 SER A C 1
ATOM 724 O O . SER A 1 91 ? -3.34 13.406 14.773 1 96.62 91 SER A O 1
ATOM 726 N N . MET A 1 92 ? -5.551 12.891 15.086 1 95.06 92 MET A N 1
ATOM 727 C CA . MET A 1 92 ? -5.992 14.102 14.398 1 95.06 92 MET A CA 1
ATOM 728 C C . MET A 1 92 ? -6.199 15.242 15.383 1 95.06 92 MET A C 1
ATOM 730 O O . MET A 1 92 ? -7.164 15.242 16.141 1 95.06 92 MET A O 1
ATOM 734 N N . GLY A 1 93 ? -5.398 16.219 15.227 1 95.88 93 GLY A N 1
ATOM 735 C CA . GLY A 1 93 ? -5.449 17.312 16.188 1 95.88 93 GLY A CA 1
ATOM 736 C C . GLY A 1 93 ? -6.707 18.156 16.062 1 95.88 93 GLY A C 1
ATOM 737 O O . GLY A 1 93 ? -7.172 18.734 17.047 1 95.88 93 GLY A O 1
ATOM 738 N N . ALA A 1 94 ? -7.258 18.234 14.883 1 92.69 94 ALA A N 1
ATOM 739 C CA . ALA A 1 94 ? -8.438 19.062 14.641 1 92.69 94 ALA A CA 1
ATOM 740 C C . ALA A 1 94 ? -9.68 18.438 15.273 1 92.69 94 ALA A C 1
ATOM 742 O O . ALA A 1 94 ? -10.602 19.156 15.688 1 92.69 94 ALA A O 1
ATOM 743 N N . THR A 1 95 ? -9.758 17.141 15.438 1 90.75 95 THR A N 1
ATOM 744 C CA . THR A 1 95 ? -10.984 16.484 15.852 1 90.75 95 THR A CA 1
ATOM 745 C C . THR A 1 95 ? -10.758 15.648 17.109 1 90.75 95 THR A C 1
ATOM 747 O O . THR A 1 95 ? -11.711 15.273 17.797 1 90.75 95 THR A O 1
ATOM 750 N N . GLY A 1 96 ? -9.523 15.312 17.375 1 93.31 96 GLY A N 1
ATOM 751 C CA . GLY A 1 96 ? -9.219 14.414 18.469 1 93.31 96 GLY A CA 1
ATOM 752 C C . GLY A 1 96 ? -9.352 12.945 18.109 1 93.31 96 GLY A C 1
ATOM 753 O O . GLY A 1 96 ? -9.047 12.07 18.906 1 93.31 96 GLY A O 1
ATOM 754 N N . LYS A 1 97 ? -9.672 12.625 16.906 1 91.5 97 LYS A N 1
ATOM 755 C CA . LYS A 1 97 ? -9.867 11.25 16.453 1 91.5 97 LYS A CA 1
ATOM 756 C C . LYS A 1 97 ? -8.531 10.562 16.172 1 91.5 97 LYS A C 1
ATOM 758 O O . LYS A 1 97 ? -7.547 11.227 15.844 1 91.5 97 LYS A O 1
ATOM 763 N N . LYS A 1 98 ? -8.578 9.258 16.344 1 94.56 98 LYS A N 1
ATOM 764 C CA . LYS A 1 98 ? -7.441 8.422 15.969 1 94.56 98 LYS A CA 1
ATOM 765 C C . LYS A 1 98 ? -7.82 7.461 14.844 1 94.56 98 LYS A C 1
ATOM 767 O O . LYS A 1 98 ? -8.93 6.914 14.836 1 94.56 98 LYS A O 1
ATOM 772 N N . VAL A 1 99 ? -6.922 7.312 13.961 1 92.12 99 VAL A N 1
ATOM 773 C CA . VAL A 1 99 ? -7.152 6.434 12.82 1 92.12 99 VAL A CA 1
ATOM 774 C C . VAL A 1 99 ? -5.945 5.52 12.609 1 92.12 99 VAL A C 1
ATOM 776 O O . VAL A 1 99 ? -4.816 6 12.461 1 92.12 99 VAL A O 1
ATOM 779 N N . LYS A 1 100 ? -6.215 4.246 12.609 1 94.44 100 LYS A N 1
ATOM 780 C CA . LYS A 1 100 ? -5.18 3.262 12.305 1 94.44 100 LYS A CA 1
ATOM 781 C C . LYS A 1 100 ? -5.16 2.924 10.82 1 94.44 100 LYS A C 1
ATOM 783 O O . LYS A 1 100 ? -6.211 2.842 10.18 1 94.44 100 LYS A O 1
ATOM 788 N N . GLY A 1 101 ? -3.998 2.725 10.328 1 95.88 101 GLY A N 1
ATOM 789 C CA . GLY A 1 101 ? -3.855 2.348 8.93 1 95.88 101 GLY A CA 1
ATOM 790 C C . GLY A 1 101 ? -2.59 1.561 8.648 1 95.88 101 GLY A C 1
ATOM 791 O O . GLY A 1 101 ? -1.747 1.396 9.539 1 95.88 101 GLY A O 1
ATOM 792 N N . ARG A 1 102 ? -2.455 0.986 7.543 1 98.19 102 ARG A N 1
ATOM 793 C CA . ARG A 1 102 ? -1.245 0.368 7.008 1 98.19 102 ARG A CA 1
ATOM 794 C C . ARG A 1 102 ? -0.472 1.347 6.133 1 98.19 102 ARG A C 1
ATOM 796 O O . ARG A 1 102 ? -1.067 2.197 5.469 1 98.19 102 ARG A O 1
ATOM 803 N N . TYR A 1 103 ? 0.835 1.193 6.18 1 98.62 103 TYR A N 1
ATOM 804 C CA . TYR A 1 103 ? 1.643 2.115 5.387 1 98.62 103 TYR A CA 1
ATOM 805 C C . TYR A 1 103 ? 2.768 1.378 4.672 1 98.62 103 TYR A C 1
ATOM 807 O O . TYR A 1 103 ? 3.234 0.337 5.141 1 98.62 103 TYR A O 1
ATOM 815 N N . THR A 1 104 ? 3.123 1.851 3.531 1 98.88 104 THR A N 1
ATOM 816 C CA . THR A 1 104 ? 4.336 1.533 2.785 1 98.88 104 THR A CA 1
ATOM 817 C C . THR A 1 104 ? 5.117 2.803 2.455 1 98.88 104 THR A C 1
ATOM 819 O O . THR A 1 104 ? 4.586 3.717 1.821 1 98.88 104 THR A O 1
ATOM 822 N N . PHE A 1 105 ? 6.34 2.891 2.9 1 98.94 105 PHE A N 1
ATOM 823 C CA . PHE A 1 105 ? 7.309 3.871 2.422 1 98.94 105 PHE A CA 1
ATOM 824 C C . PHE A 1 105 ? 8.461 3.188 1.696 1 98.94 105 PHE A C 1
ATOM 826 O O . PHE A 1 105 ? 9.125 2.316 2.26 1 98.94 105 PHE A O 1
ATOM 833 N N . VAL A 1 106 ? 8.641 3.535 0.462 1 98.75 106 VAL A N 1
ATOM 834 C CA . VAL A 1 106 ? 9.852 3.18 -0.268 1 98.75 106 VAL A CA 1
ATOM 835 C C . VAL A 1 106 ? 10.719 4.422 -0.469 1 98.75 106 VAL A C 1
ATOM 837 O O . VAL A 1 106 ? 10.227 5.453 -0.937 1 98.75 106 VAL A O 1
ATOM 840 N N . TYR A 1 107 ? 11.938 4.301 -0.077 1 98.44 107 TYR A N 1
ATOM 841 C CA . TYR A 1 107 ? 12.875 5.418 -0.15 1 98.44 107 TYR A CA 1
ATOM 842 C C . TYR A 1 107 ? 13.969 5.145 -1.173 1 98.44 107 TYR A C 1
ATOM 844 O O . TYR A 1 107 ? 14.461 4.02 -1.284 1 98.44 107 TYR A O 1
ATOM 852 N N . VAL A 1 108 ? 14.359 6.223 -1.857 1 96.94 108 VAL A N 1
ATOM 853 C CA . VAL A 1 108 ? 15.516 6.191 -2.746 1 96.94 108 VAL A CA 1
ATOM 854 C C . VAL A 1 108 ? 16.453 7.344 -2.412 1 96.94 108 VAL A C 1
ATOM 856 O O . VAL A 1 108 ? 16.031 8.344 -1.823 1 96.94 108 VAL A O 1
ATOM 859 N N . TYR A 1 109 ? 17.656 7.121 -2.756 1 94.31 109 TYR A N 1
ATOM 860 C CA . TYR A 1 109 ? 18.656 8.18 -2.57 1 94.31 109 TYR A CA 1
ATOM 861 C C . TYR A 1 109 ? 18.734 9.07 -3.803 1 94.31 109 TYR A C 1
ATOM 863 O O . TYR A 1 109 ? 19.141 8.625 -4.875 1 94.31 109 TYR A O 1
ATOM 871 N N . GLU A 1 110 ? 18.25 10.266 -3.721 1 94.12 110 GLU A N 1
ATOM 872 C CA . GLU A 1 110 ? 18.156 11.227 -4.812 1 94.12 110 GLU A CA 1
ATOM 873 C C . GLU A 1 110 ? 18.781 12.562 -4.422 1 94.12 110 GLU A C 1
ATOM 875 O O . GLU A 1 110 ? 18.406 13.164 -3.412 1 94.12 110 GLU A O 1
ATOM 880 N N . ASP A 1 111 ? 19.812 13.008 -5.176 1 93.25 111 ASP A N 1
ATOM 881 C CA . ASP A 1 111 ? 20.469 14.297 -4.988 1 93.25 111 ASP A CA 1
ATOM 882 C C . ASP A 1 111 ? 21.031 14.422 -3.572 1 93.25 111 ASP A C 1
ATOM 884 O O . ASP A 1 111 ? 20.844 15.445 -2.91 1 93.25 111 ASP A O 1
ATOM 888 N N . GLY A 1 112 ? 21.484 13.383 -3.018 1 93.19 112 GLY A N 1
ATOM 889 C CA . GLY A 1 112 ? 22.219 13.414 -1.755 1 93.19 112 GLY A CA 1
ATOM 890 C C . GLY A 1 112 ? 21.312 13.25 -0.547 1 93.19 112 GLY A C 1
ATOM 891 O O . GLY A 1 112 ? 21.766 13.383 0.594 1 93.19 112 GLY A O 1
ATOM 892 N N . GLU A 1 113 ? 20.062 12.938 -0.764 1 95.06 113 G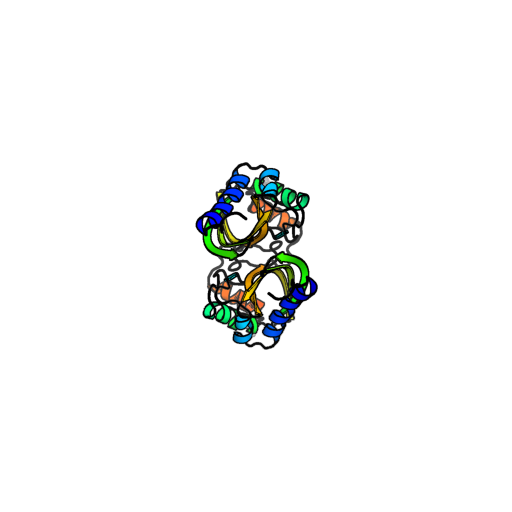LU A N 1
ATOM 893 C CA . GLU A 1 113 ? 19.109 12.789 0.328 1 95.06 113 GLU A CA 1
ATOM 894 C C . GLU A 1 113 ? 18.203 11.578 0.106 1 95.06 113 GLU A C 1
ATOM 896 O O . GLU A 1 113 ? 17.938 11.195 -1.035 1 95.06 113 GLU A O 1
ATOM 901 N N . TRP A 1 114 ? 17.797 10.969 1.2 1 97.19 114 TRP A N 1
ATOM 902 C CA . TRP A 1 114 ? 16.75 9.953 1.124 1 97.19 114 TRP A CA 1
ATOM 903 C C . TRP A 1 114 ? 15.391 10.586 0.903 1 97.19 114 TRP A C 1
ATOM 905 O O . TRP A 1 114 ? 14.953 11.438 1.688 1 97.19 114 TRP A O 1
ATOM 915 N N . LYS A 1 115 ? 14.758 10.227 -0.212 1 98.25 115 LYS A N 1
ATOM 916 C CA . LYS A 1 115 ? 13.445 10.742 -0.58 1 98.25 115 LYS A CA 1
ATOM 917 C C . LYS A 1 115 ? 12.414 9.625 -0.659 1 98.25 115 LYS A C 1
ATOM 919 O O . LYS A 1 115 ? 12.758 8.477 -0.925 1 98.25 115 LYS A O 1
ATOM 924 N N . ILE A 1 116 ? 11.188 9.984 -0.37 1 98.75 116 ILE A N 1
ATOM 925 C CA . ILE A 1 116 ? 10.086 9.039 -0.513 1 98.75 116 ILE A CA 1
ATOM 926 C C . ILE A 1 116 ? 9.758 8.852 -1.992 1 98.75 116 ILE A C 1
ATOM 928 O O . ILE A 1 116 ? 9.281 9.773 -2.654 1 98.75 116 ILE A O 1
ATOM 932 N N . ASN A 1 117 ? 9.992 7.688 -2.51 1 98.62 117 ASN A N 1
ATOM 933 C CA . ASN A 1 117 ? 9.656 7.359 -3.891 1 98.62 117 ASN A CA 1
ATOM 934 C C . ASN A 1 117 ? 8.242 6.793 -4.008 1 98.62 117 ASN A C 1
ATOM 936 O O . ASN A 1 117 ? 7.602 6.926 -5.051 1 98.62 117 ASN A O 1
ATOM 940 N N . HIS A 1 118 ? 7.812 6.172 -2.967 1 98.88 118 HIS A N 1
ATOM 941 C CA . HIS A 1 118 ? 6.465 5.617 -2.941 1 98.88 118 HIS A CA 1
ATOM 942 C C . HIS A 1 118 ? 5.887 5.633 -1.529 1 98.88 118 HIS A C 1
ATOM 944 O O . HIS A 1 118 ? 6.59 5.32 -0.565 1 98.88 118 HIS A O 1
ATOM 950 N N . HIS A 1 119 ? 4.641 6.039 -1.419 1 98.94 119 HIS A N 1
ATOM 951 C CA . HIS A 1 119 ? 3.869 6.062 -0.182 1 98.94 119 HIS A CA 1
ATOM 952 C C . HIS A 1 119 ? 2.461 5.52 -0.402 1 98.94 119 HIS A C 1
ATOM 954 O O . HIS A 1 119 ? 1.681 6.094 -1.162 1 98.94 119 HIS A O 1
ATOM 960 N N . HIS A 1 120 ? 2.174 4.367 0.13 1 98.88 120 HIS A N 1
ATOM 961 C CA . HIS A 1 120 ? 0.851 3.756 0.131 1 98.88 120 HIS A CA 1
ATOM 962 C C . HIS A 1 120 ? 0.251 3.742 1.533 1 98.88 120 HIS A C 1
ATOM 964 O O . HIS A 1 120 ? 0.785 3.092 2.434 1 98.88 120 HIS A O 1
ATOM 970 N N . SER A 1 121 ? -0.731 4.527 1.71 1 97.88 121 SER A N 1
ATOM 971 C CA . SER A 1 121 ? -1.451 4.598 2.979 1 97.88 121 SER A CA 1
ATOM 972 C C . SER A 1 121 ? -2.898 4.148 2.816 1 97.88 121 SER A C 1
ATOM 974 O O . SER A 1 121 ? -3.572 4.535 1.86 1 97.88 121 SER A O 1
ATOM 976 N N . SER A 1 122 ? -3.33 3.279 3.713 1 95.69 122 SER A N 1
ATOM 977 C CA . SER A 1 122 ? -4.707 2.801 3.668 1 95.69 122 SER A CA 1
ATOM 978 C C . SER A 1 122 ? -5.254 2.557 5.07 1 95.69 122 SER A C 1
ATOM 980 O O . SER A 1 122 ? -4.508 2.191 5.98 1 95.69 122 SER A O 1
ATOM 982 N N . ILE A 1 123 ? -6.535 2.717 5.211 1 91.62 123 ILE A N 1
ATOM 983 C CA . ILE A 1 123 ? -7.188 2.41 6.48 1 91.62 123 ILE A CA 1
ATOM 984 C C . ILE A 1 123 ? -7.223 0.899 6.691 1 91.62 123 ILE A C 1
ATOM 986 O O . ILE A 1 123 ? -7.07 0.129 5.738 1 91.62 123 ILE A O 1
ATOM 990 N N . MET A 1 124 ? -7.418 0.491 7.953 1 91.5 124 MET A N 1
ATOM 991 C CA . MET A 1 124 ? -7.566 -0.931 8.25 1 91.5 124 MET A CA 1
ATOM 992 C C . MET A 1 124 ? -8.789 -1.509 7.547 1 91.5 124 MET A C 1
ATOM 994 O O . MET A 1 124 ? -9.867 -0.907 7.574 1 91.5 124 MET A O 1
ATOM 998 N N . PRO A 1 125 ? -8.617 -2.648 6.953 1 87.31 125 PRO A N 1
ATOM 999 C CA . PRO A 1 125 ? -9.695 -3.145 6.094 1 87.31 125 PRO A CA 1
ATOM 1000 C C . PRO A 1 125 ? -10.852 -3.76 6.887 1 87.31 125 PRO A C 1
ATOM 1002 O O . PRO A 1 125 ? -11.977 -3.818 6.398 1 87.31 125 PRO A O 1
ATOM 1005 N N . GLU A 1 126 ? -10.562 -4.312 7.98 1 77.75 126 GLU A N 1
ATOM 1006 C CA . GLU A 1 126 ? -11.633 -4.98 8.719 1 77.75 126 GLU A CA 1
ATOM 1007 C C . GLU A 1 126 ? -12.539 -3.967 9.422 1 77.75 126 GLU A C 1
ATOM 1009 O O . GLU A 1 126 ? -12.062 -2.949 9.93 1 77.75 126 GLU A O 1
ATOM 1014 N N . GLY A 1 127 ? -13.797 -4.211 9.344 1 67.25 127 GLY A N 1
ATOM 1015 C CA . GLY A 1 127 ? -14.773 -3.34 9.992 1 67.25 127 GLY 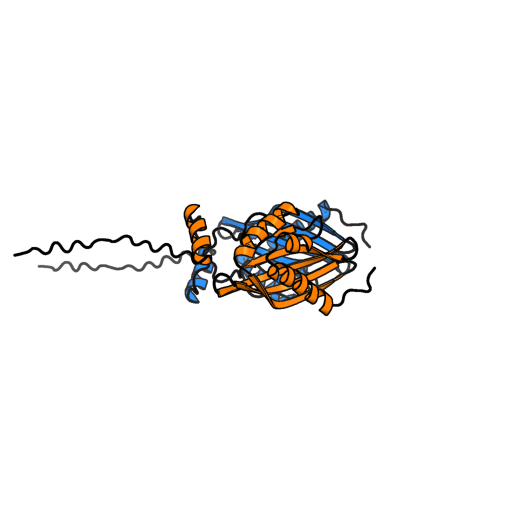A CA 1
ATOM 1016 C C . GLY A 1 127 ? -15.281 -2.24 9.078 1 67.25 127 GLY A C 1
ATOM 1017 O O . GLY A 1 127 ? -16.031 -1.368 9.516 1 67.25 127 GLY A O 1
ATOM 1018 N N . ILE A 1 128 ? -14.836 -2.199 7.855 1 62.88 128 ILE A N 1
ATOM 1019 C CA . ILE A 1 128 ? -15.273 -1.2 6.887 1 62.88 128 ILE A CA 1
ATOM 1020 C C . ILE A 1 128 ? -16.5 -1.711 6.141 1 62.88 128 ILE A C 1
ATOM 1022 O O . ILE A 1 128 ? -16.562 -2.885 5.766 1 62.88 128 ILE A O 1
ATOM 1026 N N . VAL A 1 129 ? -17.688 -1.005 6.195 1 52.12 129 VAL A N 1
ATOM 1027 C CA . VAL A 1 129 ? -18.859 -1.311 5.367 1 52.12 129 VAL A CA 1
ATOM 1028 C C . VAL A 1 129 ? -18.781 -0.527 4.059 1 52.12 129 VAL A C 1
ATOM 1030 O O . VAL A 1 129 ? -18.531 0.682 4.062 1 52.12 129 VAL A O 1
ATOM 1033 N N . THR A 1 130 ? -18.375 -1.092 3.02 1 46.78 130 THR A N 1
ATOM 1034 C CA . THR A 1 130 ? -18.328 -0.38 1.747 1 46.78 130 THR A CA 1
ATOM 1035 C C . THR A 1 130 ? -19.719 0.15 1.376 1 46.78 130 THR A C 1
ATOM 1037 O O . THR A 1 130 ? -20.688 -0.595 1.394 1 46.78 130 THR A O 1
ATOM 1040 N N . ALA A 1 131 ? -20.047 1.307 1.802 1 40.66 131 ALA A N 1
ATOM 1041 C CA . ALA A 1 131 ? -21.344 1.889 1.468 1 40.66 131 ALA A CA 1
ATOM 1042 C C . ALA A 1 131 ? -21.734 1.573 0.026 1 40.66 131 ALA A C 1
ATOM 1044 O O . ALA A 1 131 ? -20.875 1.531 -0.859 1 40.66 131 ALA A O 1
ATOM 1045 N N . GLU A 1 132 ? -22.766 0.807 -0.234 1 39.16 132 GLU A N 1
ATOM 1046 C CA . GLU A 1 132 ? -23.359 0.959 -1.558 1 39.16 132 GLU A CA 1
ATOM 1047 C C . GLU A 1 132 ? -23.156 2.371 -2.098 1 39.16 132 GLU A C 1
ATOM 1049 O O . GLU A 1 132 ? -22.984 3.316 -1.327 1 39.16 132 GLU A O 1
ATOM 1054 N N . PRO A 1 133 ? -23.078 2.697 -3.434 1 34.5 133 PRO A N 1
ATOM 1055 C CA . PRO A 1 133 ? -22.875 4.051 -3.955 1 34.5 133 PRO A CA 1
ATOM 1056 C C . PRO A 1 133 ? -23.625 5.109 -3.152 1 34.5 133 PRO A C 1
ATOM 1058 O O . PRO A 1 133 ? -24.859 5.105 -3.127 1 34.5 133 PRO A O 1
ATOM 1061 N N . ILE A 1 134 ? -23.375 5.426 -2.084 1 32.09 134 ILE A N 1
ATOM 1062 C CA . ILE A 1 134 ? -24 6.582 -1.458 1 32.09 134 ILE A CA 1
ATOM 1063 C C . ILE A 1 134 ? -23.75 7.824 -2.316 1 32.09 134 ILE A C 1
ATOM 1065 O O . ILE A 1 134 ? -22.75 7.922 -3.012 1 32.09 134 ILE A O 1
ATOM 1069 N N . THR A 1 135 ? -24.812 8.805 -2.549 1 30.7 135 THR A N 1
ATOM 1070 C CA . THR A 1 135 ? -24.859 10.031 -3.342 1 30.7 135 THR A CA 1
ATOM 1071 C C . THR A 1 135 ? -23.719 10.961 -2.969 1 30.7 135 THR A C 1
ATOM 1073 O O . THR A 1 135 ? -23.141 10.836 -1.89 1 30.7 135 THR A O 1
ATOM 1076 N N . LYS A 1 136 ? -23.25 11.82 -3.859 1 35.09 136 LYS A N 1
ATOM 1077 C CA . LYS A 1 136 ? -22.25 12.875 -3.775 1 35.09 136 LYS A CA 1
ATOM 1078 C C . LYS A 1 136 ? -22.375 13.641 -2.463 1 35.09 136 LYS A C 1
ATOM 1080 O O . LYS A 1 136 ? -21.375 14.117 -1.923 1 35.09 136 LYS A O 1
ATOM 1085 N N . ASP A 1 137 ? -23.547 13.938 -2.096 1 33.81 137 ASP A N 1
ATOM 1086 C CA . ASP A 1 137 ? -23.844 14.805 -0.96 1 33.81 137 ASP A CA 1
ATOM 1087 C C . ASP A 1 137 ? -23.359 14.18 0.348 1 33.81 137 ASP A C 1
ATOM 1089 O O . ASP A 1 137 ? -22.859 14.883 1.227 1 33.81 137 ASP A O 1
ATOM 1093 N N . GLU A 1 138 ? -23.625 12.969 0.481 1 32.59 138 GLU A N 1
ATOM 1094 C CA . GLU A 1 138 ? -23.297 12.32 1.75 1 32.59 138 GLU A CA 1
ATOM 1095 C C . GLU A 1 138 ? -21.797 12.086 1.886 1 32.59 138 GLU A C 1
ATOM 1097 O O . GLU A 1 138 ? -21.266 12.047 2.998 1 32.59 138 GLU A O 1
ATOM 1102 N N . VAL A 1 139 ? -21.109 12.102 0.82 1 34.81 139 VAL A N 1
ATOM 1103 C CA . VAL A 1 139 ? -19.641 12.086 0.84 1 34.81 139 VAL A CA 1
ATOM 1104 C C . VAL A 1 139 ? -19.125 13.367 1.485 1 34.81 139 VAL A C 1
ATOM 1106 O O . VAL A 1 139 ? -18.156 13.336 2.25 1 34.81 139 VAL A O 1
ATOM 1109 N N . ARG A 1 140 ? -19.797 14.414 1.151 1 33.53 140 ARG A N 1
ATOM 1110 C CA . ARG A 1 140 ? -19.453 15.703 1.753 1 33.53 140 ARG A CA 1
ATOM 1111 C C . ARG A 1 140 ? -19.672 15.672 3.264 1 33.53 140 ARG A C 1
ATOM 1113 O O . ARG A 1 140 ? -18.844 16.203 4.02 1 33.53 140 ARG A O 1
ATOM 1120 N N . ASP A 1 141 ? -20.781 15.078 3.621 1 32.94 141 ASP A N 1
ATOM 1121 C CA . ASP A 1 141 ? -21.109 15.078 5.047 1 32.94 141 ASP A CA 1
ATOM 1122 C C . ASP A 1 141 ? -20.109 14.219 5.832 1 32.94 141 ASP A C 1
ATOM 1124 O O . ASP A 1 141 ? -19.75 14.562 6.953 1 32.94 141 ASP A O 1
ATOM 1128 N N . LEU A 1 142 ? -19.719 13.125 5.34 1 35.56 142 LEU A N 1
ATOM 1129 C CA . LEU A 1 142 ? -18.781 12.242 6.027 1 35.56 142 LEU A CA 1
ATOM 1130 C C . LEU A 1 142 ? -17.391 12.875 6.09 1 35.56 142 LEU A C 1
ATOM 1132 O O . LEU A 1 142 ? -16.703 12.781 7.113 1 35.56 142 LEU A O 1
ATOM 1136 N N . PHE A 1 143 ? -16.984 13.633 5.156 1 35.62 143 PHE A N 1
ATOM 1137 C CA . PHE A 1 143 ? -15.859 14.539 5.359 1 35.62 143 PHE A CA 1
ATOM 1138 C C . PHE A 1 143 ? -16.141 15.516 6.496 1 35.62 143 PHE A C 1
ATOM 1140 O O . PHE A 1 143 ? -15.258 15.805 7.301 1 35.62 143 PHE A O 1
ATOM 1147 N N . GLN A 1 144 ? -17.406 15.969 6.551 1 34.75 144 GLN A N 1
ATOM 1148 C CA . GLN A 1 144 ? -17.812 16.812 7.664 1 34.75 144 GLN A CA 1
ATOM 1149 C C . GLN A 1 144 ? -17.766 16.047 8.984 1 34.75 144 GLN A C 1
ATOM 1151 O O . GLN A 1 144 ? -17.359 16.609 10.016 1 34.75 144 GLN A O 1
ATOM 1156 N N . LEU A 1 145 ? -18.281 14.883 9.07 1 35.12 145 LEU A N 1
ATOM 1157 C CA . LEU A 1 145 ? -18.25 14.117 10.312 1 35.12 145 LEU A CA 1
ATOM 1158 C C . LEU A 1 145 ? -16.812 13.789 10.711 1 35.12 145 LEU A C 1
ATOM 1160 O O . LEU A 1 145 ? -16.453 13.883 11.891 1 35.12 145 LEU A O 1
ATOM 1164 N N . TRP A 1 146 ? -16.031 13.289 9.812 1 33.34 146 TRP A N 1
ATOM 1165 C CA . TRP A 1 146 ? -14.625 13.203 10.172 1 33.34 146 TRP A CA 1
ATOM 1166 C C . TRP A 1 146 ? -14.055 14.578 10.508 1 33.34 146 TRP A C 1
ATOM 1168 O O . TRP A 1 146 ? -13.234 14.711 11.414 1 33.34 146 TRP A O 1
ATOM 1178 N N . ASN A 1 147 ? -14.562 15.562 9.789 1 34 147 ASN A N 1
ATOM 1179 C CA . ASN A 1 147 ? -14.156 16.938 10.109 1 34 147 ASN A CA 1
ATOM 1180 C C . ASN A 1 147 ? -15.102 17.578 11.125 1 34 147 ASN A C 1
ATOM 1182 O O . ASN A 1 147 ? -15.109 18.797 11.273 1 34 147 ASN A O 1
ATOM 1186 N N . GLY A 1 148 ? -15.641 16.938 12.125 1 32.34 148 GLY A N 1
ATOM 1187 C CA . GLY A 1 148 ? -16.406 17.438 13.25 1 32.34 148 GLY A CA 1
ATOM 1188 C C . GLY A 1 148 ? -17.484 18.422 12.852 1 32.34 148 GLY A C 1
ATOM 1189 O O . GLY A 1 148 ? -17.984 19.172 13.688 1 32.34 148 GLY A O 1
ATOM 1190 N N . GLY A 1 149 ? -17.766 18.609 11.547 1 31.62 149 GLY A N 1
ATOM 1191 C CA . GLY A 1 149 ? -18.766 19.641 11.367 1 31.62 149 GLY A CA 1
ATOM 1192 C C . GLY A 1 149 ? -20.172 19.172 11.656 1 31.62 149 GLY A C 1
ATOM 1193 O O . GLY A 1 149 ? -20.719 18.359 10.914 1 31.62 149 GLY A O 1
ATOM 1194 N N . GLU A 1 150 ? -20.594 19.031 12.969 1 31.55 150 GLU A N 1
ATOM 1195 C CA .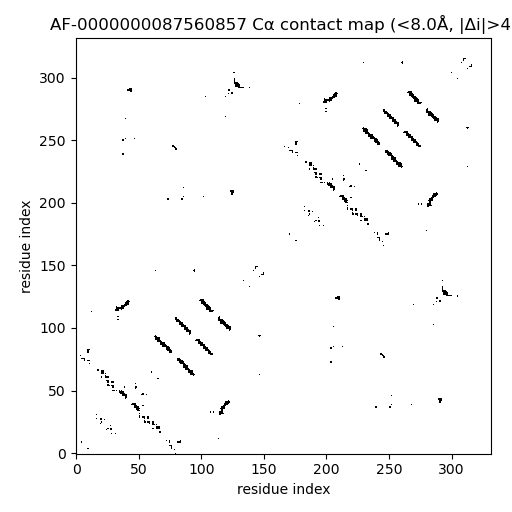 GLU A 1 150 ? -21.969 19.031 13.461 1 31.55 150 GLU A CA 1
ATOM 1196 C C . GLU A 1 150 ? -22.797 20.125 12.781 1 31.55 150 GLU A C 1
ATOM 1198 O O . GLU A 1 150 ? -22.609 21.312 13.062 1 31.55 150 GLU A O 1
ATOM 1203 N N . LYS A 1 151 ? -22.984 20.391 11.602 1 31.8 151 LYS A N 1
ATOM 1204 C CA . LYS A 1 151 ? -24.109 21.312 11.492 1 31.8 151 LYS A CA 1
ATOM 1205 C C . LYS A 1 151 ? -25.391 20.703 12.07 1 31.8 151 LYS A C 1
ATOM 1207 O O . LYS A 1 151 ? -25.812 19.641 11.625 1 31.8 151 LYS A O 1
ATOM 1212 N N . CYS A 1 152 ? -25.688 21.047 13.359 1 26.56 152 CYS A N 1
ATOM 1213 C CA . CYS A 1 152 ? -26.969 21.047 14.062 1 26.56 152 CYS A CA 1
ATOM 1214 C C . CYS A 1 152 ? -28.094 21.547 13.156 1 26.56 152 CYS A C 1
ATOM 1216 O O . CYS A 1 152 ? -28.094 22.719 12.773 1 26.56 152 CYS A O 1
ATOM 1218 N N . ARG A 1 153 ? -28.469 20.906 12.172 1 26.8 153 ARG A N 1
ATOM 1219 C CA . ARG A 1 153 ? -29.75 21.344 11.609 1 26.8 153 ARG A CA 1
ATOM 1220 C C . ARG A 1 153 ? -30.828 21.422 12.688 1 26.8 153 ARG A C 1
ATOM 1222 O O . ARG A 1 153 ? -31.203 20.406 13.273 1 26.8 153 ARG A O 1
ATOM 1229 N N . SER A 1 154 ? -30.906 22.531 13.406 1 26.41 154 SER A N 1
ATOM 1230 C CA . SER A 1 154 ? -32.062 23.078 14.133 1 26.41 154 SER A CA 1
ATOM 1231 C C . SER A 1 154 ? -33.312 22.984 13.305 1 26.41 154 SER A C 1
ATOM 1233 O O . SER A 1 154 ? -33.594 23.844 12.453 1 26.41 154 SER A O 1
ATOM 1235 N N . GLY A 1 155 ? -33.594 22 12.531 1 26.41 155 GLY A N 1
ATOM 1236 C CA . GLY A 1 155 ? -34.969 22.016 12.07 1 26.41 155 GLY A CA 1
ATOM 1237 C C . GLY A 1 155 ? -36 22.016 13.203 1 26.41 155 GLY A C 1
ATOM 1238 O O . GLY A 1 155 ? -36.062 21.047 13.977 1 26.41 155 GLY A O 1
ATOM 1239 N N . LYS A 1 156 ? -36.25 23.203 13.867 1 26.05 156 LYS A N 1
ATOM 1240 C CA . LYS A 1 156 ? -37.438 23.641 14.617 1 26.05 156 LYS A CA 1
ATOM 1241 C C . LYS A 1 156 ? -38.719 23.156 13.945 1 26.05 156 LYS A C 1
ATOM 1243 O O . LYS A 1 156 ? -39.062 23.625 12.852 1 26.05 156 LYS A O 1
ATOM 1248 N N . PHE A 1 157 ? -38.938 21.906 13.898 1 25.17 157 PHE A N 1
ATOM 1249 C CA . PHE A 1 157 ? -40.344 21.516 13.703 1 25.17 157 PHE A CA 1
ATOM 1250 C C . PHE A 1 157 ? -41.219 22.125 14.773 1 25.17 157 PHE A C 1
ATOM 1252 O O . PHE A 1 157 ? -41.125 21.781 15.953 1 25.17 157 PHE A O 1
ATOM 1259 N N . ALA A 1 158 ? -41.406 23.5 14.727 1 24.52 158 ALA A N 1
ATOM 1260 C CA . ALA A 1 158 ? -42.438 24.234 15.438 1 24.52 158 ALA A CA 1
ATOM 1261 C C . ALA A 1 158 ? -43.812 23.562 15.242 1 24.52 158 ALA A C 1
ATOM 1263 O O . ALA A 1 158 ? -44.312 23.484 14.117 1 24.52 158 ALA A O 1
ATOM 1264 N N . VAL A 1 159 ? -44 22.375 15.805 1 24.12 159 VAL A N 1
ATOM 1265 C CA . VAL A 1 159 ? -45.344 21.844 15.992 1 24.12 159 VAL A CA 1
ATOM 1266 C C . VAL A 1 159 ? -46.25 22.875 16.656 1 24.12 159 VAL A C 1
ATOM 1268 O O . VAL A 1 159 ? -46.031 23.25 17.812 1 24.12 159 VAL A O 1
ATOM 1271 N N . GLY A 1 160 ? -46.5 24.016 15.961 1 24.91 160 GLY A N 1
ATOM 1272 C CA . GLY A 1 160 ? -47.531 25 16.312 1 24.91 160 GLY A CA 1
ATOM 1273 C C . GLY A 1 160 ? -48.844 24.359 16.688 1 24.91 160 GLY A C 1
ATOM 1274 O O . GLY A 1 160 ? -49.5 23.75 15.844 1 24.91 160 GLY A O 1
ATOM 1275 N N . VAL A 1 161 ? -48.812 23.594 17.781 1 24.45 161 VAL A N 1
ATOM 1276 C CA . VAL A 1 161 ? -50.125 23.234 18.359 1 24.45 161 VAL A CA 1
ATOM 1277 C C . VAL A 1 161 ? -50.938 24.484 18.578 1 24.45 161 VAL A C 1
ATOM 1279 O O . VAL A 1 161 ? -50.562 25.391 19.328 1 24.45 161 VAL A O 1
ATOM 1282 N N . ARG A 1 162 ? -51.531 24.984 17.484 1 26.53 162 ARG A N 1
ATOM 1283 C CA . ARG A 1 162 ? -52.562 26.031 17.531 1 26.53 162 ARG A CA 1
ATOM 1284 C C . ARG A 1 162 ? -53.625 25.734 18.578 1 26.53 162 ARG A C 1
ATOM 1286 O O . ARG A 1 162 ? -54.188 24.641 18.594 1 26.53 162 ARG A O 1
ATOM 1293 N N . ARG A 1 163 ? -53.344 26.266 19.828 1 25.3 163 ARG A N 1
ATOM 1294 C CA . ARG A 1 163 ? -54.406 26.359 20.812 1 25.3 163 ARG A CA 1
ATOM 1295 C C . ARG A 1 163 ? -55.719 26.797 20.172 1 25.3 163 ARG A C 1
ATOM 1297 O O . ARG A 1 163 ? -55.781 27.859 19.531 1 25.3 163 ARG A O 1
ATOM 1304 N N . LEU A 1 164 ? -56.469 25.859 19.547 1 27.11 164 LEU A N 1
ATOM 1305 C CA . LEU A 1 164 ? -57.844 26.172 19.188 1 27.11 164 LEU A CA 1
ATOM 1306 C C . LEU A 1 164 ? -58.562 26.844 20.344 1 27.11 164 LEU A C 1
ATOM 1308 O O . LEU A 1 164 ? -58.594 26.312 21.453 1 27.11 164 LEU A O 1
ATOM 1312 N N . SER A 1 165 ? -58.312 28.188 20.578 1 25.48 165 SER A N 1
ATOM 1313 C CA . SER A 1 165 ? -59.188 29.047 21.344 1 25.48 165 SER A CA 1
ATOM 1314 C C . SER A 1 165 ? -60.656 28.781 21.016 1 25.48 165 SER A C 1
ATOM 1316 O O . SER A 1 165 ? -61.062 28.875 19.859 1 25.48 165 SER A O 1
ATOM 1318 N N . ASN A 1 166 ? -61.281 27.766 21.703 1 25.09 166 ASN A N 1
ATOM 1319 C CA . ASN A 1 166 ? -62.594 28.125 22.203 1 25.09 166 ASN A CA 1
ATOM 1320 C C . ASN A 1 166 ? -62.531 29.234 23.25 1 25.09 166 ASN A C 1
ATOM 1322 O O . ASN A 1 166 ? -61.594 29.266 24.062 1 25.09 166 ASN A O 1
ATOM 1326 N N . MET B 1 1 ? 24.391 -10.438 -12.844 1 42.5 1 MET B N 1
ATOM 1327 C CA . MET B 1 1 ? 23.219 -9.656 -12.461 1 42.5 1 MET B CA 1
ATOM 1328 C C . MET B 1 1 ? 22.297 -9.438 -13.656 1 42.5 1 MET B C 1
ATOM 1330 O O . MET B 1 1 ? 22.766 -9.188 -14.766 1 42.5 1 MET B O 1
ATOM 1334 N N . PRO B 1 2 ? 21.172 -10.148 -13.68 1 50.81 2 PRO B N 1
ATOM 1335 C CA . PRO B 1 2 ? 20.531 -9.992 -14.992 1 50.81 2 PRO B CA 1
ATOM 1336 C C . PRO B 1 2 ? 20.594 -8.562 -15.516 1 50.81 2 PRO B C 1
ATOM 1338 O O . PRO B 1 2 ? 20.719 -7.621 -14.734 1 50.81 2 PRO B O 1
ATOM 1341 N N . GLU B 1 3 ? 20.969 -8.438 -16.734 1 60.03 3 GLU B N 1
ATOM 1342 C CA . GLU B 1 3 ? 20.734 -7.168 -17.422 1 60.03 3 GLU B CA 1
ATOM 1343 C C . GLU B 1 3 ? 19.5 -6.461 -16.891 1 60.03 3 GLU B C 1
ATOM 1345 O O . GLU B 1 3 ? 18.609 -7.102 -16.328 1 60.03 3 GLU B O 1
ATOM 1350 N N . GLY B 1 4 ? 19.516 -5.133 -16.641 1 80.62 4 GLY B N 1
ATOM 1351 C CA . GLY B 1 4 ? 18.5 -4.277 -16.078 1 80.62 4 GLY B CA 1
ATOM 1352 C C . GLY B 1 4 ? 17.094 -4.629 -16.547 1 80.62 4 GLY B C 1
ATOM 1353 O O . GLY B 1 4 ? 16.844 -4.719 -17.75 1 80.62 4 GLY B O 1
ATOM 1354 N N . ILE B 1 5 ? 16.281 -5.316 -15.695 1 90.56 5 ILE B N 1
ATOM 1355 C CA . ILE B 1 5 ? 14.883 -5.594 -15.977 1 90.56 5 ILE B CA 1
ATOM 1356 C C . ILE B 1 5 ? 14.242 -4.379 -16.656 1 90.56 5 ILE B C 1
ATOM 1358 O O . ILE B 1 5 ? 14.586 -3.236 -16.344 1 90.56 5 ILE B O 1
ATOM 1362 N N . THR B 1 6 ? 13.406 -4.664 -17.719 1 94.31 6 THR B N 1
ATOM 1363 C CA . THR B 1 6 ? 12.703 -3.588 -18.406 1 94.31 6 THR B CA 1
ATOM 1364 C C . THR B 1 6 ? 11.367 -3.305 -17.734 1 94.31 6 THR B C 1
ATOM 1366 O O . THR B 1 6 ? 10.891 -4.105 -16.922 1 94.31 6 THR B O 1
ATOM 1369 N N . GLU B 1 7 ? 10.805 -2.164 -18.078 1 94.75 7 GLU B N 1
ATOM 1370 C CA . GLU B 1 7 ? 9.5 -1.812 -17.531 1 94.75 7 GLU B CA 1
ATOM 1371 C C . GLU B 1 7 ? 8.445 -2.844 -17.906 1 94.75 7 GLU B C 1
ATOM 1373 O O . GLU B 1 7 ? 7.609 -3.225 -17.078 1 94.75 7 GLU B O 1
ATOM 1378 N N . ASP B 1 8 ? 8.461 -3.287 -19.156 1 95 8 ASP B N 1
ATOM 1379 C CA . ASP B 1 8 ? 7.512 -4.301 -19.609 1 95 8 ASP B CA 1
ATOM 1380 C C . ASP B 1 8 ? 7.668 -5.598 -18.828 1 95 8 ASP B C 1
ATOM 1382 O O . ASP B 1 8 ? 6.68 -6.258 -18.5 1 95 8 ASP B O 1
ATOM 1386 N N . GLU B 1 9 ? 8.852 -5.969 -18.578 1 95.38 9 GLU B N 1
ATOM 1387 C CA . GLU B 1 9 ? 9.109 -7.18 -17.797 1 95.38 9 GLU B CA 1
ATOM 1388 C C . GLU B 1 9 ? 8.617 -7.031 -16.375 1 95.38 9 GLU B C 1
ATOM 1390 O O . GLU B 1 9 ? 8.109 -7.988 -15.781 1 95.38 9 GLU B O 1
ATOM 1395 N N . VAL B 1 10 ? 8.812 -5.816 -15.789 1 96.38 10 VAL B N 1
ATOM 1396 C CA . VAL B 1 10 ? 8.289 -5.566 -14.453 1 96.38 10 VAL B CA 1
ATOM 1397 C C . VAL B 1 10 ? 6.773 -5.738 -14.445 1 96.38 10 VAL B C 1
ATOM 1399 O O . VAL B 1 10 ? 6.223 -6.41 -13.57 1 96.38 10 VAL B O 1
ATOM 1402 N N . ARG B 1 11 ? 6.125 -5.195 -15.398 1 95.69 11 ARG B N 1
ATOM 1403 C CA . ARG B 1 11 ? 4.676 -5.328 -15.5 1 95.69 11 ARG B CA 1
ATOM 1404 C C . ARG B 1 11 ? 4.27 -6.785 -15.688 1 95.69 11 ARG B C 1
ATOM 1406 O O . ARG B 1 11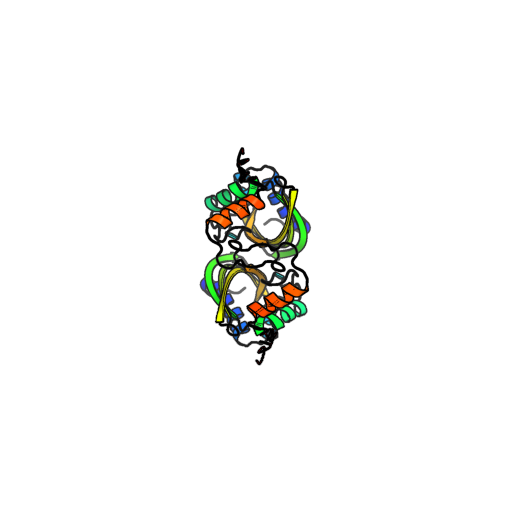 ? 3.219 -7.211 -15.203 1 95.69 11 ARG B O 1
ATOM 1413 N N . GLY B 1 12 ? 5.129 -7.551 -16.312 1 97.19 12 GLY B N 1
ATOM 1414 C CA . GLY B 1 12 ? 4.891 -8.969 -16.5 1 97.19 12 GLY B CA 1
ATOM 1415 C C . GLY B 1 12 ? 4.961 -9.773 -15.219 1 97.19 12 GLY B C 1
ATOM 1416 O O . GLY B 1 12 ? 4.43 -10.883 -15.141 1 97.19 12 GLY B O 1
ATOM 1417 N N . LEU B 1 13 ? 5.656 -9.219 -14.281 1 98.19 13 LEU B N 1
ATOM 1418 C CA . LEU B 1 13 ? 5.742 -9.906 -13 1 98.19 13 LEU B CA 1
ATOM 1419 C C . LEU B 1 13 ? 4.363 -10.031 -12.359 1 98.19 13 LEU B C 1
ATOM 1421 O O . LEU B 1 13 ? 4.07 -11.031 -11.703 1 98.19 13 LEU B O 1
ATOM 1425 N N . PHE B 1 14 ? 3.543 -9.031 -12.562 1 98.5 14 PHE B N 1
ATOM 1426 C CA . PHE B 1 14 ? 2.17 -9.133 -12.078 1 98.5 14 PHE B CA 1
ATOM 1427 C C . PHE B 1 14 ? 1.47 -10.344 -12.688 1 98.5 14 PHE B C 1
ATOM 1429 O O . PHE B 1 14 ? 0.727 -11.047 -12 1 98.5 14 PHE B O 1
ATOM 1436 N N . SER B 1 15 ? 1.64 -10.562 -13.938 1 98.06 15 SER B N 1
ATOM 1437 C CA . SER B 1 15 ? 0.993 -11.68 -14.617 1 98.06 15 SER B CA 1
ATOM 1438 C C . SER B 1 15 ? 1.4 -13.016 -13.992 1 98.06 15 SER B C 1
ATOM 1440 O O . SER B 1 15 ? 0.594 -13.945 -13.922 1 98.06 15 SER B O 1
ATOM 1442 N N . LEU B 1 16 ? 2.633 -13.125 -13.539 1 98.25 16 LEU B N 1
ATOM 1443 C CA . LEU B 1 16 ? 3.074 -14.344 -12.875 1 98.25 16 LEU B CA 1
ATOM 1444 C C . LEU B 1 16 ? 2.297 -14.57 -11.578 1 98.25 16 LEU B C 1
ATOM 1446 O O . LEU B 1 16 ? 1.879 -15.688 -11.289 1 98.25 16 LEU B O 1
ATOM 1450 N N . TRP B 1 17 ? 2.131 -13.5 -10.836 1 98.69 17 TRP B N 1
ATOM 1451 C CA . TRP B 1 17 ? 1.362 -13.57 -9.602 1 98.69 17 TRP B CA 1
ATOM 1452 C C . TRP B 1 17 ? -0.103 -13.883 -9.883 1 98.69 17 TRP B C 1
ATOM 1454 O O . TRP B 1 17 ? -0.694 -14.758 -9.242 1 98.69 17 TRP B O 1
ATOM 1464 N N . ASN B 1 18 ? -0.651 -13.188 -10.859 1 98.62 18 ASN B N 1
ATOM 1465 C CA . ASN B 1 18 ? -2.045 -13.375 -11.25 1 98.62 18 ASN B CA 1
ATOM 1466 C C . ASN B 1 18 ? -2.295 -14.781 -11.781 1 98.62 18 ASN B C 1
ATOM 1468 O O . ASN B 1 18 ? -3.334 -15.383 -11.5 1 98.62 18 ASN B O 1
ATOM 1472 N N . ASN B 1 19 ? -1.383 -15.328 -12.57 1 98.62 19 ASN B N 1
ATOM 1473 C CA . ASN B 1 19 ? -1.465 -16.703 -13.039 1 98.62 19 ASN B CA 1
ATOM 1474 C C . ASN B 1 19 ? -1.434 -17.703 -11.875 1 98.62 19 ASN B C 1
ATOM 1476 O O . ASN B 1 19 ? -2.104 -18.734 -11.914 1 98.62 19 ASN B O 1
ATOM 1480 N N . ALA B 1 20 ? -0.6 -17.359 -10.891 1 98.75 20 ALA B N 1
ATOM 1481 C CA . ALA B 1 20 ? -0.584 -18.219 -9.703 1 98.75 20 ALA B CA 1
ATOM 1482 C C . ALA B 1 20 ? -1.954 -18.234 -9.031 1 98.75 20 ALA B C 1
ATOM 1484 O O . ALA B 1 20 ? -2.414 -19.297 -8.586 1 98.75 20 ALA B O 1
ATOM 1485 N N . LEU B 1 21 ? -2.66 -17.109 -8.961 1 98.44 21 LEU B N 1
ATOM 1486 C CA . LEU B 1 21 ? -4.016 -17.078 -8.414 1 98.44 21 LEU B CA 1
ATOM 1487 C C . LEU B 1 21 ? -4.926 -18.031 -9.172 1 98.44 21 LEU B C 1
ATOM 1489 O O . LEU B 1 21 ? -5.738 -18.734 -8.562 1 98.44 21 LEU B O 1
ATOM 1493 N N . ALA B 1 22 ? -4.789 -18.047 -10.484 1 98.06 22 ALA B N 1
ATOM 1494 C CA . ALA B 1 22 ? -5.664 -18.812 -11.367 1 98.06 22 ALA B CA 1
ATOM 1495 C C . ALA B 1 22 ? -5.547 -20.312 -11.102 1 98.06 22 ALA B C 1
ATOM 1497 O O . ALA B 1 22 ? -6.469 -21.078 -11.398 1 98.06 22 ALA B O 1
ATOM 1498 N N . THR B 1 23 ? -4.449 -20.766 -10.523 1 98.56 23 THR B N 1
ATOM 1499 C CA . THR B 1 23 ? -4.25 -22.172 -10.227 1 98.56 23 THR B CA 1
ATOM 1500 C C . THR B 1 23 ? -5.105 -22.594 -9.031 1 98.56 23 THR B C 1
ATOM 1502 O O . THR B 1 23 ? -5.301 -23.797 -8.797 1 98.56 23 THR B O 1
ATOM 1505 N N . LEU B 1 24 ? -5.438 -21.656 -8.211 1 98.19 24 LEU B N 1
ATOM 1506 C CA . LEU B 1 24 ? -6.207 -21.844 -6.992 1 98.19 24 LEU B CA 1
ATOM 1507 C C . LEU B 1 24 ? -5.402 -22.641 -5.965 1 98.19 24 LEU B C 1
ATOM 1509 O O . LEU B 1 24 ? -5.977 -23.25 -5.059 1 98.19 24 LEU B O 1
ATOM 1513 N N . ASP B 1 25 ? -4.121 -22.656 -6.09 1 98.81 25 ASP B N 1
ATOM 1514 C CA . ASP B 1 25 ? -3.189 -23.266 -5.141 1 98.81 25 ASP B CA 1
ATOM 1515 C C . ASP B 1 25 ? -2.465 -22.203 -4.328 1 98.81 25 ASP B C 1
ATOM 1517 O O . ASP B 1 25 ? -1.57 -21.516 -4.836 1 98.81 25 ASP B O 1
ATOM 1521 N N . PRO B 1 26 ? -2.795 -22.094 -3.004 1 98.75 26 PRO B N 1
ATOM 1522 C CA . PRO B 1 26 ? -2.189 -21.016 -2.203 1 98.75 26 PRO B CA 1
ATOM 1523 C C . PRO B 1 26 ? -0.669 -21.141 -2.113 1 98.75 26 PRO B C 1
ATOM 1525 O O . PRO B 1 26 ? 0.026 -20.141 -1.97 1 98.75 26 PRO B O 1
ATOM 1528 N N . LYS B 1 27 ? -0.147 -22.312 -2.219 1 98.81 27 LYS B N 1
ATOM 1529 C CA . LYS B 1 27 ? 1.3 -22.5 -2.168 1 98.81 27 LYS B CA 1
ATOM 1530 C C . LYS B 1 27 ? 1.98 -21.875 -3.381 1 98.81 27 LYS B C 1
ATOM 1532 O O . LYS B 1 27 ? 3.055 -21.28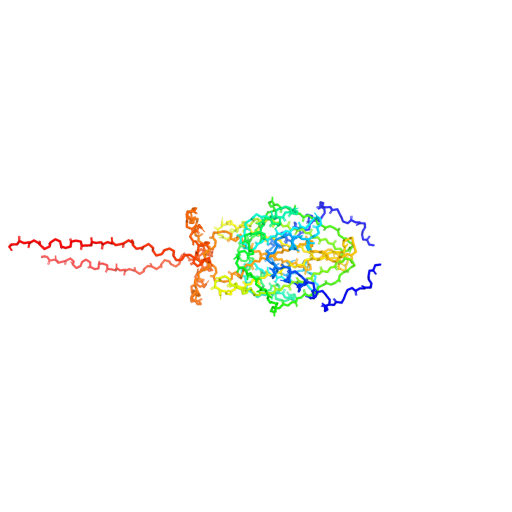1 -3.258 1 98.81 27 LYS B O 1
ATOM 1537 N N . LYS B 1 28 ? 1.376 -22 -4.531 1 98.81 28 LYS B N 1
ATOM 1538 C CA . LYS B 1 28 ? 1.944 -21.422 -5.742 1 98.81 28 LYS B CA 1
ATOM 1539 C C . LYS B 1 28 ? 1.966 -19.906 -5.664 1 98.81 28 LYS B C 1
ATOM 1541 O O . LYS B 1 28 ? 2.875 -19.266 -6.195 1 98.81 28 LYS B O 1
ATOM 1546 N N . VAL B 1 29 ? 0.95 -19.359 -5.027 1 98.81 29 VAL B N 1
ATOM 1547 C CA . VAL B 1 29 ? 0.923 -17.922 -4.828 1 98.81 29 VAL B CA 1
ATOM 1548 C C . VAL B 1 29 ? 2.016 -17.516 -3.842 1 98.81 29 VAL B C 1
ATOM 1550 O O . VAL B 1 29 ? 2.816 -16.609 -4.129 1 98.81 29 VAL B O 1
ATOM 1553 N N . ALA B 1 30 ? 2.094 -18.188 -2.682 1 98.81 30 ALA B N 1
ATOM 1554 C CA . ALA B 1 30 ? 3.07 -17.875 -1.644 1 98.81 30 ALA B CA 1
ATOM 1555 C C . ALA B 1 30 ? 4.496 -18.031 -2.164 1 98.81 30 ALA B C 1
ATOM 1557 O O . ALA B 1 30 ? 5.398 -17.297 -1.749 1 98.81 30 ALA B O 1
ATOM 1558 N N . ASP B 1 31 ? 4.691 -18.922 -3.129 1 98.69 31 ASP B N 1
ATOM 1559 C CA . ASP B 1 31 ? 6.012 -19.188 -3.697 1 98.69 31 ASP B CA 1
ATOM 1560 C C . ASP B 1 31 ? 6.52 -17.969 -4.477 1 98.69 31 ASP B C 1
ATOM 1562 O O . ASP B 1 31 ? 7.707 -17.891 -4.797 1 98.69 31 ASP B O 1
ATOM 1566 N N . ARG B 1 32 ? 5.641 -17.094 -4.816 1 98.75 32 ARG B N 1
ATOM 1567 C CA . ARG B 1 32 ? 6.043 -15.898 -5.551 1 98.75 32 ARG B CA 1
ATOM 1568 C C . ARG B 1 32 ? 6.664 -14.859 -4.621 1 98.75 32 ARG B C 1
ATOM 1570 O O . ARG B 1 32 ? 7.262 -13.883 -5.078 1 98.75 32 ARG B O 1
ATOM 1577 N N . TYR B 1 33 ? 6.5 -15.047 -3.314 1 98.81 33 TYR B N 1
ATOM 1578 C CA . TYR B 1 33 ? 7.008 -14.086 -2.342 1 98.81 33 TYR B CA 1
ATOM 1579 C C . TYR B 1 33 ? 8.414 -14.461 -1.89 1 98.81 33 TYR B C 1
ATOM 1581 O O . TYR B 1 33 ? 8.781 -15.641 -1.875 1 98.81 33 TYR B O 1
ATOM 1589 N N . SER B 1 34 ? 9.219 -13.445 -1.598 1 98.44 34 SER B N 1
ATOM 1590 C CA . SER B 1 34 ? 10.562 -13.656 -1.069 1 98.44 34 SER B CA 1
ATOM 1591 C C . SER B 1 34 ? 10.516 -14.242 0.338 1 98.44 34 SER B C 1
ATOM 1593 O O . SER B 1 34 ? 9.461 -14.273 0.972 1 98.44 34 SER B O 1
ATOM 1595 N N . LYS B 1 35 ? 11.656 -14.648 0.858 1 97.44 35 LYS B N 1
ATOM 1596 C CA . LYS B 1 35 ? 11.766 -15.25 2.186 1 97.44 35 LYS B CA 1
ATOM 1597 C C . LYS B 1 35 ? 11.422 -14.234 3.273 1 97.44 35 LYS B C 1
ATOM 1599 O O . LYS B 1 35 ? 11.008 -14.609 4.371 1 97.44 35 LYS B O 1
ATOM 1604 N N . THR B 1 36 ? 11.539 -12.914 2.949 1 97.06 36 THR B N 1
ATOM 1605 C CA . THR B 1 36 ? 11.266 -11.859 3.918 1 97.06 36 THR B CA 1
ATOM 1606 C C . THR B 1 36 ? 10.078 -11.008 3.465 1 97.06 36 THR B C 1
ATOM 1608 O O . THR B 1 36 ? 9.969 -9.836 3.838 1 97.06 36 THR B O 1
ATOM 1611 N N . GLY B 1 37 ? 9.281 -11.594 2.607 1 98.44 37 GLY B N 1
ATOM 1612 C CA . GLY B 1 37 ? 8.148 -10.867 2.047 1 98.44 37 GLY B CA 1
ATOM 1613 C C . GLY B 1 37 ? 7.141 -10.43 3.092 1 98.44 37 GLY B C 1
ATOM 1614 O O . GLY B 1 37 ? 6.855 -11.172 4.035 1 98.44 37 GLY B O 1
ATOM 1615 N N . VAL B 1 38 ? 6.617 -9.227 2.949 1 98.88 38 VAL B N 1
ATOM 1616 C CA . VAL B 1 38 ? 5.555 -8.695 3.803 1 98.88 38 VAL B CA 1
ATOM 1617 C C . VAL B 1 38 ? 4.312 -8.414 2.963 1 98.88 38 VAL B C 1
ATOM 1619 O O . VAL B 1 38 ? 4.391 -7.719 1.944 1 98.88 38 VAL B O 1
ATOM 1622 N N . LEU B 1 39 ? 3.205 -8.992 3.369 1 98.88 39 LEU B N 1
ATOM 1623 C CA . LEU B 1 39 ? 1.905 -8.766 2.746 1 98.88 39 LEU B CA 1
ATOM 1624 C C . LEU B 1 39 ? 0.991 -7.969 3.67 1 98.88 39 LEU B C 1
ATOM 1626 O O . LEU B 1 39 ? 0.761 -8.359 4.816 1 98.88 39 LEU B O 1
ATOM 1630 N N . LEU B 1 40 ? 0.562 -6.781 3.268 1 98.62 40 LEU B N 1
ATOM 1631 C CA . LEU B 1 40 ? -0.554 -6.035 3.836 1 98.62 40 LEU B CA 1
ATOM 1632 C C . LEU B 1 40 ? -1.816 -6.223 3.004 1 98.62 40 LEU B C 1
ATOM 1634 O O . LEU B 1 40 ? -2.021 -5.52 2.012 1 98.62 40 LEU B O 1
ATOM 1638 N N . PRO B 1 41 ? -2.615 -7.188 3.396 1 97 41 PRO B N 1
ATOM 1639 C CA . PRO B 1 41 ? -3.652 -7.676 2.484 1 97 41 PRO B CA 1
ATOM 1640 C C . PRO B 1 41 ? -4.914 -6.812 2.508 1 97 41 PRO B C 1
ATOM 1642 O O . PRO B 1 41 ? -5.109 -6.027 3.438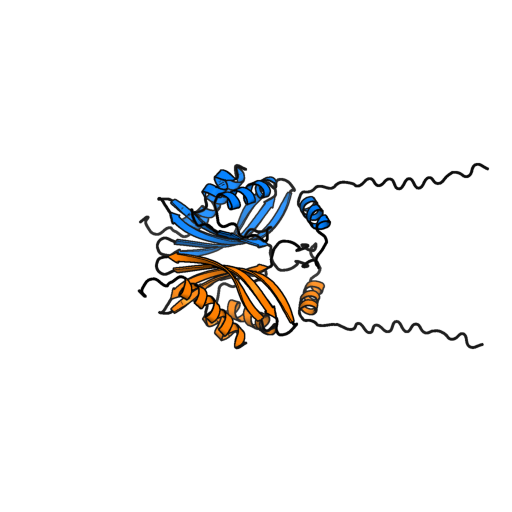 1 97 41 PRO B O 1
ATOM 1645 N N . THR B 1 42 ? -5.734 -6.992 1.577 1 89.81 42 THR B N 1
ATOM 1646 C CA . THR B 1 42 ? -6.918 -6.188 1.298 1 89.81 42 THR B CA 1
ATOM 1647 C C . THR B 1 42 ? -7.98 -6.395 2.373 1 89.81 42 THR B C 1
ATOM 1649 O O . THR B 1 42 ? -8.688 -5.457 2.744 1 89.81 42 THR B O 1
ATOM 1652 N N . VAL B 1 43 ? -8.031 -7.574 2.91 1 84 43 VAL B N 1
ATOM 1653 C CA . VAL B 1 43 ? -9.25 -7.867 3.658 1 84 43 VAL B CA 1
ATOM 1654 C C . VAL B 1 43 ? -8.898 -8.234 5.098 1 84 43 VAL B C 1
ATOM 1656 O O . VAL B 1 43 ? -9.734 -8.766 5.832 1 84 43 VAL B O 1
ATOM 1659 N N . SER B 1 44 ? -7.711 -8.055 5.449 1 90.19 44 SER B N 1
ATOM 1660 C CA . SER B 1 44 ? -7.289 -8.406 6.801 1 90.19 44 SER B CA 1
ATOM 1661 C C . SER B 1 44 ? -6.469 -7.293 7.438 1 90.19 44 SER B C 1
ATOM 1663 O O . SER B 1 44 ? -5.629 -6.68 6.773 1 90.19 44 SER B O 1
ATOM 1665 N N . ASP B 1 45 ? -6.57 -7.125 8.727 1 92.69 45 ASP B N 1
ATOM 1666 C CA . ASP B 1 45 ? -5.824 -6.137 9.5 1 92.69 45 ASP B CA 1
ATOM 1667 C C . ASP B 1 45 ? -4.41 -6.629 9.797 1 92.69 45 ASP B C 1
ATOM 1669 O O . ASP B 1 45 ? -3.541 -5.84 10.18 1 92.69 45 ASP B O 1
ATOM 1673 N N . THR B 1 46 ? -4.207 -7.871 9.688 1 95.94 46 THR B N 1
ATOM 1674 C CA . THR B 1 46 ? -2.973 -8.477 10.18 1 95.94 46 THR B CA 1
ATOM 1675 C C . THR B 1 46 ? -1.93 -8.555 9.07 1 95.94 46 THR B C 1
ATOM 1677 O O . THR B 1 46 ? -2.125 -9.258 8.078 1 95.94 46 THR B O 1
ATOM 1680 N N . PRO B 1 47 ? -0.797 -7.906 9.242 1 98.5 47 PRO B N 1
ATOM 1681 C CA . PRO B 1 47 ? 0.308 -8.117 8.305 1 98.5 47 PRO B CA 1
ATOM 1682 C C . PRO B 1 47 ? 0.779 -9.57 8.273 1 98.5 47 PRO B C 1
ATOM 1684 O O . PRO B 1 47 ? 0.839 -10.234 9.312 1 98.5 47 PRO B O 1
ATOM 1687 N N . ARG B 1 48 ? 1.055 -10.07 7.062 1 98.75 48 ARG B N 1
ATOM 1688 C CA . ARG B 1 48 ? 1.687 -11.375 6.902 1 98.75 48 ARG B CA 1
ATOM 1689 C C . ARG B 1 48 ? 3.174 -11.234 6.598 1 98.75 48 ARG B C 1
ATOM 1691 O O . ARG B 1 48 ? 3.551 -10.609 5.605 1 98.75 48 ARG B O 1
ATOM 1698 N N . THR B 1 49 ? 3.994 -11.859 7.461 1 98.56 49 THR B N 1
ATOM 1699 C CA . THR B 1 49 ? 5.414 -11.539 7.383 1 98.56 49 THR B CA 1
ATOM 1700 C C . THR B 1 49 ? 6.25 -12.805 7.227 1 98.56 49 THR B C 1
ATOM 1702 O O . THR B 1 49 ? 7.457 -12.797 7.473 1 98.56 49 THR B O 1
ATOM 1705 N N . ASP B 1 50 ? 5.547 -13.891 6.941 1 98.31 50 ASP B N 1
ATOM 1706 C CA . ASP B 1 50 ? 6.23 -15.148 6.688 1 98.31 50 ASP B CA 1
ATOM 1707 C C . ASP B 1 50 ? 5.449 -16.016 5.695 1 98.31 50 ASP B C 1
ATOM 1709 O O . ASP B 1 50 ? 4.281 -15.734 5.41 1 98.31 50 ASP B O 1
ATOM 1713 N N . TYR B 1 51 ? 6.152 -17.047 5.191 1 98.38 51 TYR B N 1
ATOM 1714 C CA . TYR B 1 51 ? 5.582 -17.906 4.164 1 98.38 51 TYR B CA 1
ATOM 1715 C C . TYR B 1 51 ? 4.262 -18.5 4.625 1 98.38 51 TYR B C 1
ATOM 1717 O O . TYR B 1 51 ? 3.264 -18.469 3.902 1 98.38 51 TYR B O 1
ATOM 1725 N N . ALA B 1 52 ? 4.25 -19.031 5.797 1 98.56 52 ALA B N 1
ATOM 1726 C CA . ALA B 1 52 ? 3.072 -19.734 6.297 1 98.56 52 ALA B CA 1
ATOM 1727 C C . ALA B 1 52 ? 1.872 -18.797 6.395 1 98.56 52 ALA B C 1
ATOM 1729 O O . ALA B 1 52 ? 0.76 -19.172 6.004 1 98.56 52 ALA B O 1
ATOM 1730 N N . SER B 1 53 ? 2.082 -17.594 6.938 1 98.5 53 SER B N 1
ATOM 1731 C CA . SER B 1 53 ? 0.97 -16.672 7.09 1 98.5 53 SER B CA 1
ATOM 1732 C C . SER B 1 53 ? 0.507 -16.141 5.734 1 98.5 53 SER B C 1
ATOM 1734 O O . SER B 1 53 ? -0.679 -15.859 5.543 1 98.5 53 SER B O 1
ATOM 1736 N N . ILE B 1 54 ? 1.397 -15.922 4.789 1 98.62 54 ILE B N 1
ATOM 1737 C CA . ILE B 1 54 ? 1.026 -15.508 3.439 1 98.62 54 ILE B CA 1
ATOM 1738 C C . ILE B 1 54 ? 0.199 -16.609 2.775 1 98.62 54 ILE B C 1
ATOM 1740 O O . ILE B 1 54 ? -0.864 -16.344 2.213 1 98.62 54 ILE B O 1
ATOM 1744 N N . GLU B 1 55 ? 0.67 -17.844 2.898 1 98.69 55 GLU B N 1
ATOM 1745 C CA . GLU B 1 55 ? -0.091 -18.969 2.363 1 98.69 55 GLU B CA 1
ATOM 1746 C C . GLU B 1 55 ? -1.49 -19.031 2.971 1 98.69 55 GLU B C 1
ATOM 1748 O O . GLU B 1 55 ? -2.473 -19.234 2.258 1 98.69 55 GLU B O 1
ATOM 1753 N N . ASP B 1 56 ? -1.516 -18.844 4.227 1 98.25 56 ASP B N 1
ATOM 1754 C CA . ASP B 1 56 ? -2.787 -18.891 4.945 1 98.25 56 ASP B CA 1
ATOM 1755 C C . ASP B 1 56 ? -3.756 -17.828 4.41 1 98.25 56 ASP B C 1
ATOM 1757 O O . ASP B 1 56 ? -4.938 -18.125 4.207 1 98.25 56 ASP B O 1
ATOM 1761 N N . TYR B 1 57 ? -3.318 -16.641 4.207 1 97.69 57 TYR B N 1
ATOM 1762 C CA . TYR B 1 57 ? -4.172 -15.586 3.662 1 97.69 57 TYR B CA 1
ATOM 1763 C C . TYR B 1 57 ? -4.754 -16 2.316 1 97.69 57 TYR B C 1
ATOM 1765 O O . TYR B 1 57 ? -5.957 -15.859 2.082 1 97.69 57 TYR B O 1
ATOM 1773 N N . PHE B 1 58 ? -3.926 -16.562 1.488 1 97.94 58 PHE B N 1
ATOM 1774 C CA . PHE B 1 58 ? -4.379 -16.859 0.136 1 97.94 58 PHE B CA 1
ATOM 1775 C C . PHE B 1 58 ? -5.227 -18.125 0.121 1 97.94 58 PHE B C 1
ATOM 1777 O O . PHE B 1 58 ? -5.965 -18.375 -0.835 1 97.94 58 PHE B O 1
ATOM 1784 N N . THR B 1 59 ? -5.121 -18.984 1.154 1 98.12 59 THR B N 1
ATOM 1785 C CA . THR B 1 59 ? -6.043 -20.109 1.281 1 98.12 59 THR B CA 1
ATOM 1786 C C . THR B 1 59 ? -7.492 -19.625 1.265 1 98.12 59 THR B C 1
ATOM 1788 O O . THR B 1 59 ? -8.336 -20.219 0.588 1 98.12 59 THR B O 1
ATOM 1791 N N . ASN B 1 60 ? -7.742 -18.578 1.929 1 94.5 60 ASN B N 1
ATOM 1792 C CA . ASN B 1 60 ? -9.094 -18.031 2.006 1 94.5 60 ASN B CA 1
ATOM 1793 C C . ASN B 1 60 ? -9.414 -17.141 0.81 1 94.5 60 ASN B C 1
ATOM 1795 O O . ASN B 1 60 ? -10.523 -17.188 0.274 1 94.5 60 ASN B O 1
ATOM 1799 N N . PHE B 1 61 ? -8.508 -16.344 0.399 1 95.19 61 PHE B N 1
ATOM 1800 C CA . PHE B 1 61 ? -8.711 -15.406 -0.699 1 95.19 61 PHE B CA 1
ATOM 1801 C C . PHE B 1 61 ? -9.055 -16.156 -1.986 1 95.19 61 PHE B C 1
ATOM 1803 O O . PHE B 1 61 ? -9.875 -15.688 -2.775 1 95.19 61 PHE B O 1
ATOM 1810 N N . LEU B 1 62 ? -8.43 -17.297 -2.195 1 97.06 62 LEU B N 1
ATOM 1811 C CA . LEU B 1 62 ? -8.594 -18.031 -3.443 1 97.06 62 LEU B CA 1
ATOM 1812 C C . LEU B 1 62 ? -9.984 -18.672 -3.525 1 97.06 62 LEU B C 1
ATOM 1814 O O . LEU B 1 62 ? -10.438 -19.047 -4.609 1 97.06 62 LEU B O 1
ATOM 1818 N N . LYS B 1 63 ? -10.617 -18.812 -2.387 1 95.12 63 LYS B N 1
ATOM 1819 C CA . LYS B 1 63 ? -12 -19.297 -2.412 1 95.12 63 LYS B CA 1
ATOM 1820 C C . LYS B 1 63 ? -12.898 -18.344 -3.201 1 95.12 63 LYS B C 1
ATOM 1822 O O . LYS B 1 63 ? -13.922 -18.766 -3.744 1 95.12 63 LYS B O 1
ATOM 1827 N N . LEU B 1 64 ? -12.492 -17.141 -3.375 1 94.88 64 LEU B N 1
ATOM 1828 C CA . LEU B 1 64 ? -13.25 -16.141 -4.109 1 94.88 64 LEU B CA 1
ATOM 1829 C C . LEU B 1 64 ? -12.945 -16.203 -5.602 1 94.88 64 LEU B C 1
ATOM 1831 O O . LEU B 1 64 ? -13.586 -15.523 -6.406 1 94.88 64 LEU B O 1
ATOM 1835 N N . LYS B 1 65 ? -11.961 -16.953 -5.988 1 97.12 65 LYS B N 1
ATOM 1836 C CA . LYS B 1 65 ? -11.523 -17.125 -7.371 1 97.12 65 LYS B CA 1
ATOM 1837 C C . LYS B 1 65 ? -11.188 -15.789 -8.016 1 97.12 65 LYS B C 1
ATOM 1839 O O . LYS B 1 65 ? -11.695 -15.477 -9.102 1 97.12 65 LYS B O 1
ATOM 1844 N N . PRO B 1 66 ? -10.344 -15.07 -7.402 1 96.38 66 PRO B N 1
ATOM 1845 C CA . PRO B 1 66 ? -10.016 -13.734 -7.902 1 96.38 66 PRO B CA 1
ATOM 1846 C C . PRO B 1 66 ? -9.141 -13.766 -9.148 1 96.38 66 PRO B C 1
ATOM 1848 O O . PRO B 1 66 ? -8.258 -14.617 -9.266 1 96.38 66 PRO B O 1
ATOM 1851 N N . GLN B 1 67 ? -9.43 -12.875 -10.086 1 98.38 67 GLN B N 1
ATOM 1852 C CA . GLN B 1 67 ? -8.562 -12.555 -11.211 1 98.38 67 GLN B CA 1
ATOM 1853 C C . GLN B 1 67 ? -8.422 -11.047 -11.383 1 98.38 67 GLN B C 1
ATOM 1855 O O . GLN B 1 67 ? -9.414 -10.32 -11.43 1 98.38 67 GLN B O 1
ATOM 1860 N N . GLY B 1 68 ? -7.16 -10.68 -11.453 1 97.69 68 GLY B N 1
ATOM 1861 C CA . GLY B 1 68 ? -6.902 -9.25 -11.453 1 97.69 68 GLY B CA 1
ATOM 1862 C C . GLY B 1 68 ? -6.539 -8.711 -12.828 1 97.69 68 GLY B C 1
ATOM 1863 O O . GLY B 1 68 ? -6.059 -9.453 -13.688 1 97.69 68 GLY B O 1
ATOM 1864 N N . GLU B 1 69 ? -6.781 -7.434 -13.031 1 98.12 69 GLU B N 1
ATOM 1865 C CA . GLU B 1 69 ? -6.324 -6.645 -14.164 1 98.12 69 GLU B CA 1
ATOM 1866 C C . GLU B 1 69 ? -5.773 -5.293 -13.711 1 98.12 69 GLU B C 1
ATOM 1868 O O . GLU B 1 69 ? -6.344 -4.648 -12.836 1 98.12 69 GLU B O 1
ATOM 1873 N N . ILE B 1 70 ? -4.637 -4.941 -14.297 1 98.38 70 ILE B N 1
ATOM 1874 C CA . ILE B 1 70 ? -4.043 -3.646 -13.977 1 98.38 70 ILE B CA 1
ATOM 1875 C C . ILE B 1 70 ? -4.762 -2.547 -14.758 1 98.38 70 ILE B C 1
ATOM 1877 O O . ILE B 1 70 ? -4.93 -2.645 -15.977 1 98.38 70 ILE B O 1
ATOM 1881 N N . LEU B 1 71 ? -5.156 -1.524 -14.086 1 98.25 71 LEU B N 1
ATOM 1882 C CA . LEU B 1 71 ? -5.816 -0.384 -14.711 1 98.25 71 LEU B CA 1
ATOM 1883 C C . LEU B 1 71 ? -4.852 0.789 -14.859 1 98.25 71 LEU B C 1
ATOM 1885 O O . LEU B 1 71 ? -4.965 1.574 -15.805 1 98.25 71 LEU B O 1
ATOM 1889 N N . GLU B 1 72 ? -3.986 1.011 -13.906 1 98.38 72 GLU B N 1
ATOM 1890 C CA . GLU B 1 72 ? -2.949 2.037 -13.859 1 98.38 72 GLU B CA 1
ATOM 1891 C C . GLU B 1 72 ? -1.678 1.508 -13.203 1 98.38 72 GLU B C 1
ATOM 1893 O O . GLU B 1 72 ? -1.741 0.792 -12.203 1 98.38 72 GLU B O 1
ATOM 1898 N N . SER B 1 73 ? -0.537 1.767 -13.836 1 98.5 73 SER B N 1
ATOM 1899 C CA . SER B 1 73 ? 0.731 1.207 -13.383 1 98.5 73 SER B CA 1
ATOM 1900 C C . SER B 1 73 ? 1.845 2.25 -13.43 1 98.5 73 SER B C 1
ATOM 1902 O O . SER B 1 73 ? 1.98 2.975 -14.422 1 98.5 73 SER B O 1
ATOM 1904 N N . HIS B 1 74 ? 2.605 2.389 -12.367 1 98.44 74 HIS B N 1
ATOM 1905 C CA . HIS B 1 74 ? 3.811 3.203 -12.258 1 98.44 74 HIS B CA 1
ATOM 1906 C C . HIS B 1 74 ? 5.004 2.367 -11.812 1 98.44 74 HIS B C 1
ATOM 1908 O O . HIS B 1 74 ? 5.016 1.835 -10.703 1 98.44 74 HIS B O 1
ATOM 1914 N N . VAL B 1 75 ? 6.004 2.33 -12.672 1 98.31 75 VAL B N 1
ATOM 1915 C CA . VAL B 1 75 ? 7.117 1.412 -12.453 1 98.31 75 VAL B CA 1
ATOM 1916 C C . VAL B 1 75 ? 8.367 2.197 -12.07 1 98.31 75 VAL B C 1
ATOM 1918 O O . VAL B 1 75 ? 8.641 3.26 -12.633 1 98.31 75 VAL B O 1
ATOM 1921 N N . THR B 1 76 ? 9.07 1.717 -11.07 1 97.25 76 THR B N 1
ATOM 1922 C CA . THR B 1 76 ? 10.414 2.158 -10.711 1 97.25 76 THR B CA 1
ATOM 1923 C C . THR B 1 76 ? 11.398 0.994 -10.766 1 97.25 76 THR B C 1
ATOM 1925 O O . THR B 1 76 ? 11.094 -0.106 -10.297 1 97.25 76 THR B O 1
ATOM 1928 N N . ILE B 1 77 ? 12.516 1.242 -11.406 1 96.25 77 ILE B N 1
ATOM 1929 C CA . ILE B 1 77 ? 13.539 0.207 -11.516 1 96.25 77 ILE B CA 1
ATOM 1930 C C . ILE B 1 77 ? 14.836 0.693 -10.859 1 96.25 77 ILE B C 1
ATOM 1932 O O . ILE B 1 77 ? 15.297 1.799 -11.148 1 96.25 77 ILE B O 1
ATOM 1936 N N . GLY B 1 78 ? 15.352 -0.079 -9.898 1 93.19 78 GLY B N 1
ATOM 1937 C CA . GLY B 1 78 ? 16.656 0.15 -9.297 1 93.19 78 GLY B CA 1
ATOM 1938 C C . GLY B 1 78 ? 17.594 -1.031 -9.438 1 93.19 78 GLY B C 1
ATOM 1939 O O . GLY B 1 78 ? 17.344 -1.941 -10.234 1 93.19 78 GLY B O 1
ATOM 1940 N N . LYS B 1 79 ? 18.703 -0.902 -8.797 1 90.44 79 LYS B N 1
ATOM 1941 C CA . LYS B 1 79 ? 19.672 -2 -8.82 1 90.44 79 LYS B CA 1
ATOM 1942 C C . LYS B 1 79 ? 19.188 -3.182 -7.988 1 90.44 79 LYS B C 1
ATOM 1944 O O . LYS B 1 79 ? 19.172 -3.121 -6.758 1 90.44 79 LYS B O 1
ATOM 1949 N N . ASN B 1 80 ? 18.75 -4.258 -8.555 1 91.75 80 ASN B N 1
ATOM 1950 C CA . ASN B 1 80 ? 18.312 -5.512 -7.953 1 91.75 80 ASN B CA 1
ATOM 1951 C C . ASN B 1 80 ? 16.969 -5.355 -7.246 1 91.75 80 ASN B C 1
ATOM 1953 O O . ASN B 1 80 ? 16.672 -6.074 -6.285 1 91.75 80 ASN B O 1
ATOM 1957 N N . TRP B 1 81 ? 16.281 -4.379 -7.637 1 95.38 81 TRP B N 1
ATOM 1958 C CA . TRP B 1 81 ? 14.914 -4.223 -7.156 1 95.38 81 TRP B CA 1
ATOM 1959 C C . TRP B 1 81 ? 14.07 -3.436 -8.164 1 95.38 81 TRP B C 1
ATOM 1961 O O . TRP B 1 81 ? 14.617 -2.754 -9.031 1 95.38 81 TRP B O 1
ATOM 1971 N N . CYS B 1 82 ? 12.797 -3.562 -8.117 1 97.5 82 CYS B N 1
ATOM 1972 C CA . CYS B 1 82 ? 11.828 -2.77 -8.867 1 97.5 82 CYS B CA 1
ATOM 1973 C C . CYS B 1 82 ? 10.477 -2.756 -8.172 1 97.5 82 CYS B C 1
ATOM 1975 O O . CYS B 1 82 ? 10.266 -3.494 -7.203 1 97.5 82 CYS B O 1
ATOM 1977 N N . GLU B 1 83 ? 9.688 -1.867 -8.531 1 98.31 83 GLU B N 1
ATOM 1978 C CA . GLU B 1 83 ? 8.336 -1.808 -7.969 1 98.31 83 GLU B CA 1
ATOM 1979 C C . GLU B 1 83 ? 7.309 -1.459 -9.039 1 98.31 83 GLU B C 1
ATOM 1981 O O . GLU B 1 83 ? 7.652 -0.87 -10.07 1 98.31 83 GLU B O 1
ATOM 1986 N N . ASP B 1 84 ? 6.176 -1.916 -8.961 1 98.75 84 ASP B N 1
ATOM 1987 C CA . ASP B 1 84 ? 4.977 -1.581 -9.719 1 98.75 84 ASP B CA 1
ATOM 1988 C C . ASP B 1 84 ? 3.83 -1.189 -8.789 1 98.75 84 ASP B C 1
ATOM 1990 O O . ASP B 1 84 ? 3.418 -1.979 -7.938 1 98.75 84 ASP B O 1
ATOM 1994 N N . VAL B 1 85 ? 3.393 0.071 -8.867 1 98.81 85 VAL B N 1
ATOM 1995 C CA . VAL B 1 85 ? 2.346 0.582 -7.992 1 98.81 85 VAL B CA 1
ATOM 1996 C C . VAL B 1 85 ? 1.221 1.189 -8.828 1 98.81 85 VAL B C 1
ATOM 1998 O O . VAL B 1 85 ? 1.458 1.693 -9.922 1 98.81 85 VAL B O 1
ATOM 2001 N N . GLY B 1 86 ? -0.015 1.037 -8.359 1 98.62 86 GLY B N 1
ATOM 2002 C CA . GLY B 1 86 ? -1.116 1.588 -9.133 1 98.62 86 GLY B CA 1
ATOM 2003 C C . GLY B 1 86 ? -2.473 1.08 -8.688 1 98.62 86 GLY B C 1
ATOM 2004 O O . GLY B 1 86 ? -2.73 0.96 -7.484 1 98.62 86 GLY B O 1
ATOM 2005 N N . ILE B 1 87 ? -3.303 0.988 -9.688 1 98.38 87 ILE B N 1
ATOM 2006 C CA . ILE B 1 87 ? -4.684 0.564 -9.484 1 98.38 87 ILE B CA 1
ATOM 2007 C C . ILE B 1 87 ? -4.945 -0.731 -10.242 1 98.38 87 ILE B C 1
ATOM 2009 O O . ILE B 1 87 ? -4.52 -0.878 -11.391 1 98.38 87 ILE B O 1
ATOM 2013 N N . TYR B 1 88 ? -5.598 -1.651 -9.555 1 97.81 88 TYR B N 1
ATOM 2014 C CA . TYR B 1 88 ? -6.055 -2.867 -10.219 1 97.81 88 TYR B CA 1
ATOM 2015 C C . TYR B 1 88 ? -7.492 -3.188 -9.836 1 97.81 88 TYR B C 1
ATOM 2017 O O . TYR B 1 88 ? -8.062 -2.549 -8.953 1 97.81 88 TYR B O 1
ATOM 2025 N N . GLU B 1 89 ? -8.102 -4.047 -10.633 1 97.44 89 GLU B N 1
ATOM 2026 C CA . GLU B 1 89 ? -9.453 -4.527 -10.391 1 97.44 89 GLU B CA 1
ATOM 2027 C C . GLU B 1 89 ? -9.508 -6.051 -10.391 1 97.44 89 GLU B C 1
ATOM 2029 O O . GLU B 1 89 ? -8.938 -6.699 -11.273 1 97.44 89 GLU B O 1
ATOM 2034 N N . PHE B 1 90 ? -10.133 -6.555 -9.391 1 96.75 90 PHE B N 1
ATOM 2035 C CA . PHE B 1 90 ? -10.328 -7.996 -9.305 1 96.75 90 PHE B CA 1
ATOM 2036 C C . PHE B 1 90 ? -11.734 -8.383 -9.734 1 96.75 90 PHE B C 1
ATOM 2038 O O . PHE B 1 90 ? -12.711 -7.719 -9.359 1 96.75 90 PHE B O 1
ATOM 2045 N N . SER B 1 91 ? -11.844 -9.336 -10.617 1 96.75 91 SER B N 1
ATOM 2046 C CA . SER B 1 91 ? -13.078 -10.07 -10.852 1 96.75 91 SER B CA 1
ATOM 2047 C C . SER B 1 91 ? -13.141 -11.336 -10 1 96.75 91 SER B C 1
ATOM 2049 O O . SER B 1 91 ? -12.258 -12.195 -10.094 1 96.75 91 SER B O 1
ATOM 2051 N N . MET B 1 92 ? -14.211 -11.375 -9.211 1 95.19 92 MET B N 1
ATOM 2052 C CA . MET B 1 92 ? -14.375 -12.547 -8.352 1 95.19 92 MET B CA 1
ATOM 2053 C C . MET B 1 92 ? -15.211 -13.617 -9.047 1 95.19 92 MET B C 1
ATOM 2055 O O . MET B 1 92 ? -16.422 -13.469 -9.195 1 95.19 92 MET B O 1
ATOM 2059 N N . GLY B 1 93 ? -14.578 -14.688 -9.289 1 96.06 93 GLY B N 1
ATOM 2060 C CA . GLY B 1 93 ? -15.258 -15.734 -10.039 1 96.06 93 GLY B CA 1
ATOM 2061 C C . GLY B 1 93 ? -16.359 -16.406 -9.25 1 96.06 93 GLY B C 1
ATOM 2062 O O . GLY B 1 93 ? -17.344 -16.875 -9.82 1 96.06 93 GLY B O 1
ATOM 2063 N N . ALA B 1 94 ? -16.234 -16.453 -7.953 1 93.31 94 ALA B N 1
ATOM 2064 C CA . ALA B 1 94 ? -17.203 -17.141 -7.105 1 93.31 94 ALA B CA 1
ATOM 2065 C C . ALA B 1 94 ? -18.5 -16.328 -7.008 1 93.31 94 ALA B C 1
ATOM 2067 O O . ALA B 1 94 ? -19.578 -16.906 -6.848 1 93.31 94 ALA B O 1
ATOM 2068 N N . THR B 1 95 ? -18.484 -15.031 -7.164 1 91.38 95 THR B N 1
ATOM 2069 C CA . THR B 1 95 ? -19.656 -14.195 -6.895 1 91.38 95 THR B CA 1
ATOM 2070 C C . THR B 1 95 ? -20.016 -13.359 -8.117 1 91.38 95 THR B C 1
ATOM 2072 O O . THR B 1 95 ? -21.125 -12.836 -8.219 1 91.38 95 THR B O 1
ATOM 2075 N N . GLY B 1 96 ? -19.047 -13.156 -8.992 1 93.62 96 GLY B N 1
ATOM 2076 C CA . GLY B 1 96 ? -19.266 -12.266 -10.125 1 93.62 96 GLY B CA 1
ATOM 2077 C C . GLY B 1 96 ? -19 -10.812 -9.789 1 93.62 96 GLY B C 1
ATOM 2078 O O . GLY B 1 96 ? -19.047 -9.953 -10.672 1 93.62 96 GLY B O 1
ATOM 2079 N N . LYS B 1 97 ? -18.609 -10.508 -8.609 1 91.88 97 LYS B N 1
ATOM 2080 C CA . LYS B 1 97 ? -18.344 -9.141 -8.172 1 91.88 97 LYS B CA 1
ATOM 2081 C C . LYS B 1 97 ? -16.984 -8.648 -8.664 1 91.88 97 LYS B C 1
ATOM 2083 O O . LYS B 1 97 ? -16.078 -9.445 -8.867 1 91.88 97 LYS B O 1
ATOM 2088 N N . LYS B 1 98 ? -16.938 -7.348 -8.844 1 94.75 98 LYS B N 1
ATOM 2089 C CA . LYS B 1 98 ? -15.672 -6.676 -9.148 1 94.75 98 LYS B CA 1
ATOM 2090 C C . LYS B 1 98 ? -15.281 -5.715 -8.031 1 94.75 98 LYS B C 1
ATOM 2092 O O . LYS B 1 98 ? -16.141 -5.027 -7.465 1 94.75 98 LYS B O 1
ATOM 2097 N N . VAL B 1 99 ? -14.039 -5.73 -7.738 1 92.06 99 VAL B N 1
ATOM 2098 C CA . VAL B 1 99 ? -13.523 -4.867 -6.684 1 92.06 99 VAL B CA 1
ATOM 2099 C C . VAL B 1 99 ? -12.281 -4.133 -7.176 1 92.06 99 VAL B C 1
ATOM 2101 O O . VAL B 1 99 ? -11.32 -4.758 -7.621 1 92.06 99 VAL B O 1
ATOM 2104 N N . LYS B 1 100 ? -12.328 -2.838 -7.094 1 94.56 100 LYS B N 1
ATOM 2105 C CA . LYS B 1 100 ? -11.172 -2.008 -7.414 1 94.56 100 LYS B CA 1
ATOM 2106 C C . LYS B 1 100 ? -10.328 -1.73 -6.172 1 94.56 100 LYS B C 1
ATOM 2108 O O . LYS B 1 100 ? -10.875 -1.534 -5.082 1 94.56 100 LYS B O 1
ATOM 2113 N N . GLY B 1 101 ? -9.07 -1.714 -6.375 1 95.75 101 GLY B N 1
ATOM 2114 C CA . GLY B 1 101 ? -8.172 -1.413 -5.273 1 95.75 101 GLY B CA 1
ATOM 2115 C C . GLY B 1 101 ? -6.855 -0.81 -5.727 1 95.75 101 GLY B C 1
ATOM 2116 O O . GLY B 1 101 ? -6.586 -0.722 -6.926 1 95.75 101 GLY B O 1
ATOM 2117 N N . ARG B 1 102 ? -6.094 -0.297 -4.871 1 98.19 102 ARG B N 1
ATOM 2118 C CA . ARG B 1 102 ? -4.715 0.137 -5.074 1 98.19 102 ARG B CA 1
ATOM 2119 C C . ARG B 1 102 ? -3.732 -0.967 -4.695 1 98.19 102 ARG B C 1
ATOM 2121 O O . ARG B 1 102 ? -3.998 -1.758 -3.789 1 98.19 102 ARG B O 1
ATOM 2128 N N . TYR B 1 103 ? -2.611 -0.991 -5.43 1 98.62 103 TYR B N 1
ATOM 2129 C CA . TYR B 1 103 ? -1.637 -2.039 -5.145 1 98.62 103 TYR B CA 1
ATOM 2130 C C . TYR B 1 103 ? -0.219 -1.482 -5.152 1 98.62 103 TYR B C 1
ATOM 2132 O O . TYR B 1 103 ? 0.064 -0.495 -5.836 1 98.62 103 TYR B O 1
ATOM 2140 N N . THR B 1 104 ? 0.593 -2.041 -4.344 1 98.88 104 THR B N 1
ATOM 2141 C CA . THR B 1 104 ? 2.047 -1.912 -4.355 1 98.88 104 THR B CA 1
ATOM 2142 C C . THR B 1 104 ? 2.711 -3.283 -4.438 1 98.88 104 THR B C 1
ATOM 2144 O O . THR B 1 104 ? 2.477 -4.145 -3.588 1 98.88 104 THR B O 1
ATOM 2147 N N . PHE B 1 105 ? 3.508 -3.521 -5.449 1 98.94 105 PHE B N 1
ATOM 2148 C CA . PHE B 1 105 ? 4.441 -4.637 -5.516 1 98.94 105 PHE B CA 1
ATOM 2149 C C . PHE B 1 105 ? 5.883 -4.141 -5.527 1 98.94 105 PHE B C 1
ATOM 2151 O O . PHE B 1 105 ? 6.262 -3.346 -6.387 1 98.94 105 PHE B O 1
ATOM 2158 N N . VAL B 1 106 ? 6.621 -4.547 -4.555 1 98.75 106 VAL B N 1
ATOM 2159 C CA . VAL B 1 106 ? 8.07 -4.383 -4.582 1 98.75 106 VAL B CA 1
ATOM 2160 C C . VAL B 1 106 ? 8.742 -5.734 -4.812 1 98.75 106 VAL B C 1
ATOM 2162 O O . VAL B 1 106 ? 8.445 -6.711 -4.121 1 98.75 106 VAL B O 1
ATOM 2165 N N . TYR B 1 107 ? 9.578 -5.766 -5.797 1 98.44 107 TYR B N 1
ATOM 2166 C CA . TYR B 1 107 ? 10.258 -7 -6.184 1 98.44 107 TYR B CA 1
ATOM 2167 C C . TYR B 1 107 ? 11.75 -6.914 -5.902 1 98.44 107 TYR B C 1
ATOM 2169 O O . TYR B 1 107 ? 12.367 -5.871 -6.105 1 98.44 107 TYR B O 1
ATOM 2177 N N . VAL B 1 108 ? 12.297 -8.055 -5.477 1 96.88 108 VAL B N 1
ATOM 2178 C CA . VAL B 1 108 ? 13.734 -8.211 -5.328 1 96.88 108 VAL B CA 1
ATOM 2179 C C . VAL B 1 108 ? 14.195 -9.469 -6.062 1 96.88 108 VAL B C 1
ATOM 2181 O O . VAL B 1 108 ? 13.398 -10.383 -6.305 1 96.88 108 VAL B O 1
ATOM 2184 N N . TYR B 1 109 ? 15.422 -9.422 -6.414 1 94.25 109 TYR B N 1
ATOM 2185 C CA . TYR B 1 109 ? 16.016 -10.586 -7.051 1 94.25 109 TYR B CA 1
ATOM 2186 C C . TYR B 1 109 ? 16.609 -11.531 -6.016 1 94.25 109 TYR B C 1
ATOM 2188 O O . TYR B 1 109 ? 17.594 -11.195 -5.34 1 94.25 109 TYR B O 1
ATOM 2196 N N . GLU B 1 110 ? 16.031 -12.648 -5.801 1 94.06 110 GLU B N 1
ATOM 2197 C CA . GLU B 1 110 ? 16.391 -13.633 -4.785 1 94.06 110 GLU B CA 1
ATOM 2198 C C . GLU B 1 110 ? 16.531 -15.023 -5.398 1 94.06 110 GLU B C 1
ATOM 2200 O O . GLU B 1 110 ? 15.609 -15.531 -6.039 1 94.06 110 GLU B O 1
ATOM 2205 N N . ASP B 1 111 ? 17.734 -15.625 -5.297 1 93.38 111 ASP B N 1
ATOM 2206 C CA . ASP B 1 111 ? 18.016 -16.984 -5.762 1 93.38 111 ASP B CA 1
ATOM 2207 C C . ASP B 1 111 ? 17.734 -17.125 -7.254 1 93.38 111 ASP B C 1
ATOM 2209 O O . ASP B 1 111 ? 17.078 -18.078 -7.676 1 93.38 111 ASP B O 1
ATOM 2213 N N . GLY B 1 112 ? 17.953 -16.141 -8 1 93.25 112 GLY B N 1
ATOM 2214 C CA . GLY B 1 112 ? 17.891 -16.219 -9.453 1 93.25 112 GLY B CA 1
ATOM 2215 C C . GLY B 1 112 ? 16.516 -15.883 -10.008 1 93.25 112 GLY B C 1
ATOM 2216 O O . GLY B 1 112 ? 16.266 -16.031 -11.203 1 93.25 112 GLY B O 1
ATOM 2217 N N . GLU B 1 113 ? 15.641 -15.422 -9.172 1 95.12 113 GLU B N 1
ATOM 2218 C CA . GLU B 1 113 ? 14.281 -15.102 -9.594 1 95.12 113 GLU B CA 1
ATOM 2219 C C . GLU B 1 113 ? 13.797 -13.797 -8.977 1 95.12 113 GLU B C 1
ATOM 2221 O O . GLU B 1 113 ? 14.227 -13.43 -7.879 1 95.12 113 GLU B O 1
ATOM 2226 N N . TRP B 1 114 ? 12.969 -13.086 -9.719 1 97.12 114 TRP B N 1
ATOM 2227 C CA . TRP B 1 114 ? 12.266 -11.945 -9.141 1 97.12 114 TRP B CA 1
ATOM 2228 C C . TRP B 1 114 ? 11.148 -12.406 -8.219 1 97.12 114 TRP B C 1
ATOM 2230 O O . TRP B 1 114 ? 10.258 -13.164 -8.625 1 97.12 114 TRP B O 1
ATOM 2240 N N . LYS B 1 115 ? 11.242 -12 -6.949 1 98.25 115 LYS B N 1
ATOM 2241 C CA . LYS B 1 115 ? 10.258 -12.359 -5.93 1 98.25 115 LYS B CA 1
ATOM 2242 C C . LYS B 1 115 ? 9.578 -11.125 -5.355 1 98.25 115 LYS B C 1
ATOM 2244 O O . LYS B 1 115 ? 10.164 -10.039 -5.348 1 98.25 115 LYS B O 1
ATOM 2249 N N . ILE B 1 116 ? 8.352 -11.32 -4.938 1 98.75 116 ILE B N 1
ATOM 2250 C CA . ILE B 1 116 ? 7.625 -10.242 -4.273 1 98.75 116 ILE B CA 1
ATOM 2251 C C . ILE B 1 116 ? 8.148 -10.062 -2.854 1 98.75 116 ILE B C 1
ATOM 2253 O O . ILE B 1 116 ? 7.969 -10.93 -2.002 1 98.75 116 ILE B O 1
ATOM 2257 N N . ASN B 1 117 ? 8.773 -8.953 -2.59 1 98.69 117 ASN B N 1
ATOM 2258 C CA . ASN B 1 117 ? 9.258 -8.641 -1.25 1 98.69 117 ASN B CA 1
ATOM 2259 C C . ASN B 1 117 ? 8.203 -7.898 -0.433 1 98.69 117 ASN B C 1
ATOM 2261 O O . ASN B 1 117 ? 8.188 -7.984 0.796 1 98.69 117 ASN B O 1
ATOM 2265 N N . HIS B 1 118 ? 7.383 -7.188 -1.11 1 98.88 118 HIS B N 1
ATOM 2266 C CA . HIS B 1 118 ? 6.305 -6.457 -0.448 1 98.88 118 HIS B CA 1
ATOM 2267 C C . HIS B 1 118 ? 5.082 -6.344 -1.35 1 98.88 118 HIS B C 1
ATOM 2269 O O . HIS B 1 118 ? 5.207 -6.098 -2.551 1 98.88 118 HIS B O 1
ATOM 2275 N N . HIS B 1 119 ? 3.922 -6.57 -0.77 1 98.94 119 HIS B N 1
ATOM 2276 C CA . HIS B 1 119 ? 2.623 -6.445 -1.42 1 98.94 119 HIS B CA 1
ATOM 2277 C C . HIS B 1 119 ? 1.62 -5.734 -0.517 1 98.94 119 HIS B C 1
ATOM 2279 O O . HIS B 1 119 ? 1.283 -6.234 0.559 1 98.94 119 HIS B O 1
ATOM 2285 N N . HIS B 1 120 ? 1.259 -4.531 -0.858 1 98.88 120 HIS B N 1
ATOM 2286 C CA . HIS B 1 120 ? 0.224 -3.754 -0.188 1 98.88 120 HIS B CA 1
ATOM 2287 C C . HIS B 1 120 ? -1.015 -3.611 -1.067 1 98.88 120 HIS B C 1
ATOM 2289 O O . HIS B 1 120 ? -0.952 -3.008 -2.141 1 98.88 120 HIS B O 1
ATOM 2295 N N . SER B 1 121 ? -2.033 -4.25 -0.677 1 97.94 121 SER B N 1
ATOM 2296 C CA . SER B 1 121 ? -3.311 -4.18 -1.378 1 97.94 121 SER B CA 1
ATOM 2297 C C . SER B 1 121 ? -4.391 -3.551 -0.501 1 97.94 121 SER B C 1
ATOM 2299 O O . SER B 1 121 ? -4.504 -3.877 0.682 1 97.94 121 SER B O 1
ATOM 2301 N N . SER B 1 122 ? -5.113 -2.592 -1.068 1 95.81 122 SER B N 1
ATOM 2302 C CA . SER B 1 122 ? -6.188 -1.938 -0.325 1 95.81 122 SER B CA 1
ATOM 2303 C C . SER B 1 122 ? -7.352 -1.575 -1.241 1 95.81 122 SER B C 1
ATOM 2305 O O . SER B 1 122 ? -7.148 -1.28 -2.422 1 95.81 122 SER B O 1
ATOM 2307 N N . ILE B 1 123 ? -8.508 -1.55 -0.674 1 91.56 123 ILE B N 1
ATOM 2308 C CA . ILE B 1 123 ? -9.68 -1.114 -1.421 1 91.56 123 ILE B CA 1
ATOM 2309 C C . ILE B 1 123 ? -9.625 0.396 -1.641 1 91.56 123 ILE B C 1
ATOM 2311 O O . ILE B 1 123 ? -8.891 1.103 -0.946 1 91.56 123 ILE B O 1
ATOM 2315 N N . MET B 1 124 ? -10.406 0.872 -2.633 1 91.5 124 MET B N 1
ATOM 2316 C CA . MET B 1 124 ? -10.5 2.311 -2.859 1 91.5 124 MET B CA 1
ATOM 2317 C C . MET B 1 124 ? -11.086 3.018 -1.643 1 91.5 124 MET B C 1
ATOM 2319 O O . MET B 1 124 ? -12.086 2.566 -1.081 1 91.5 124 MET B O 1
ATOM 2323 N N . PRO B 1 125 ? -10.469 4.113 -1.27 1 87.62 125 PRO B N 1
ATOM 2324 C CA . PRO B 1 125 ? -10.859 4.707 0.009 1 87.62 125 PRO B CA 1
ATOM 2325 C C . PRO B 1 125 ? -12.164 5.5 -0.086 1 87.62 125 PRO B C 1
ATOM 2327 O O . PRO B 1 125 ? -12.852 5.688 0.921 1 87.62 125 PRO B O 1
ATOM 2330 N N . GLU B 1 126 ? -12.422 6.059 -1.176 1 78.06 126 GLU B N 1
ATOM 2331 C CA . GLU B 1 126 ? -13.625 6.883 -1.272 1 78.06 126 GLU B CA 1
ATOM 2332 C C . GLU B 1 126 ? -14.883 6.023 -1.357 1 78.06 126 GLU B C 1
ATOM 2334 O O . GLU B 1 126 ? -14.875 4.973 -2.002 1 78.06 126 GLU B O 1
ATOM 2339 N N . GLY B 1 127 ? -15.867 6.422 -0.621 1 67.5 127 GLY B N 1
ATOM 2340 C CA . GLY B 1 127 ? -17.125 5.699 -0.617 1 67.5 127 GLY B CA 1
ATOM 2341 C C . GLY B 1 127 ? -17.219 4.66 0.486 1 67.5 127 GLY B C 1
ATOM 2342 O O . GLY B 1 127 ? -18.203 3.92 0.569 1 67.5 127 GLY B O 1
ATOM 2343 N N . ILE B 1 128 ? -16.188 4.496 1.273 1 63.34 128 ILE B N 1
ATOM 2344 C CA . ILE B 1 128 ? -16.172 3.557 2.389 1 63.34 128 ILE B CA 1
ATOM 2345 C C . ILE B 1 128 ? -16.75 4.219 3.633 1 63.34 128 ILE B C 1
ATOM 2347 O O . ILE B 1 128 ? -16.453 5.383 3.924 1 63.34 128 ILE B O 1
ATOM 2351 N N . VAL B 1 129 ? -17.891 3.713 4.254 1 51.78 129 VAL B N 1
ATOM 2352 C CA . VAL B 1 129 ? -18.406 4.168 5.539 1 51.78 129 VAL B CA 1
ATOM 2353 C C . VAL B 1 129 ? -17.75 3.379 6.668 1 51.78 129 VAL B C 1
ATOM 2355 O O . VAL B 1 129 ? -17.734 2.146 6.645 1 51.78 129 VAL B O 1
ATOM 2358 N N . THR B 1 130 ? -16.766 3.846 7.258 1 46.69 130 THR B N 1
ATOM 2359 C CA . THR B 1 130 ? -16.141 3.145 8.375 1 46.69 130 THR B CA 1
ATOM 2360 C C . THR B 1 130 ? -17.172 2.842 9.461 1 46.69 130 THR B C 1
ATOM 2362 O O . THR B 1 130 ? -17.875 3.742 9.938 1 46.69 130 THR B O 1
ATOM 2365 N N . ALA B 1 131 ? -17.922 1.779 9.352 1 40.53 131 ALA B N 1
ATOM 2366 C CA . ALA B 1 131 ? -18.906 1.399 10.359 1 40.53 131 ALA B CA 1
ATOM 2367 C C . ALA B 1 131 ? -18.375 1.656 11.766 1 40.53 131 ALA B C 1
ATOM 2369 O O . ALA B 1 131 ? -17.172 1.539 12.016 1 40.53 131 ALA B O 1
ATOM 2370 N N . GLU B 1 132 ? -19 2.477 12.609 1 39.94 132 GLU B N 1
ATOM 2371 C CA . GLU B 1 132 ? -18.781 2.258 14.039 1 39.94 132 GLU B CA 1
ATOM 2372 C C . GLU B 1 132 ? -18.453 0.794 14.328 1 39.94 132 GLU B C 1
ATOM 2374 O O . GLU B 1 132 ? -18.844 -0.094 13.562 1 39.94 132 GLU B O 1
ATOM 2379 N N . PRO B 1 133 ? -17.609 0.401 15.367 1 34.53 133 PRO B N 1
ATOM 2380 C CA . PRO B 1 133 ? -17.281 -0.998 15.648 1 34.53 133 PRO B CA 1
ATOM 2381 C C . PRO B 1 133 ? -18.438 -1.946 15.375 1 34.53 133 PRO B C 1
ATOM 2383 O O . PRO B 1 133 ? -19.484 -1.841 16.016 1 34.53 133 PRO B O 1
ATOM 2386 N N . ILE B 1 134 ? -18.828 -2.205 14.336 1 32.78 134 ILE B N 1
ATOM 2387 C CA . ILE B 1 134 ? -19.812 -3.26 14.117 1 32.78 134 ILE B CA 1
ATOM 2388 C C . ILE B 1 134 ? -19.359 -4.547 14.789 1 32.78 134 ILE B C 1
ATOM 2390 O O . ILE B 1 134 ? -18.156 -4.793 14.914 1 32.78 134 ILE B O 1
ATOM 2394 N N . THR B 1 135 ? -20.281 -5.352 15.609 1 33.03 135 THR B N 1
ATOM 2395 C CA . THR B 1 135 ? -20.047 -6.578 16.375 1 33.03 135 THR B CA 1
ATOM 2396 C C . THR B 1 135 ? -19.344 -7.621 15.516 1 33.03 135 THR B C 1
ATOM 2398 O O . THR B 1 135 ? -19.375 -7.551 14.281 1 33.03 135 THR B O 1
ATOM 2401 N N . LYS B 1 136 ? -18.609 -8.547 16.125 1 34 136 LYS B N 1
ATOM 2402 C CA . LYS B 1 136 ? -17.969 -9.734 15.57 1 34 136 LYS B CA 1
ATOM 2403 C C . LYS B 1 136 ? -18.891 -10.453 14.586 1 34 136 LYS B C 1
ATOM 2405 O O . LYS B 1 136 ? -18.422 -11.094 13.641 1 34 136 LYS B O 1
ATOM 2410 N N . ASP B 1 137 ? -20.078 -10.531 14.914 1 33.41 137 ASP B N 1
ATOM 2411 C CA . ASP B 1 137 ? -21.047 -11.336 14.18 1 33.41 137 ASP B CA 1
ATOM 2412 C C . ASP B 1 137 ? -21.281 -10.773 12.781 1 33.41 137 ASP B C 1
ATOM 2414 O O . ASP B 1 137 ? -21.438 -11.531 11.82 1 33.41 137 ASP B O 1
ATOM 2418 N N . GLU B 1 138 ? -21.391 -9.547 12.703 1 33.41 138 GLU B N 1
ATOM 2419 C CA . GLU B 1 138 ? -21.766 -8.938 11.43 1 33.41 138 GLU B CA 1
ATOM 2420 C C . GLU B 1 138 ? -20.562 -8.883 10.484 1 33.41 138 GLU B C 1
ATOM 2422 O O . GLU B 1 138 ? -20.734 -8.922 9.258 1 33.41 138 GLU B O 1
ATOM 2427 N N . VAL B 1 139 ? -19.422 -8.93 10.961 1 35.16 139 VAL B N 1
ATOM 2428 C CA . VAL B 1 139 ? -18.234 -9.102 10.141 1 35.16 139 VAL B CA 1
ATOM 2429 C C . VAL B 1 139 ? -18.281 -10.445 9.43 1 35.16 139 VAL B C 1
ATOM 2431 O O . VAL B 1 139 ? -17.906 -10.555 8.258 1 35.16 139 VAL B O 1
ATOM 2434 N N . ARG B 1 140 ? -18.797 -11.391 10.141 1 33.59 140 ARG B N 1
ATOM 2435 C CA . ARG B 1 140 ? -19 -12.703 9.547 1 33.59 140 ARG B CA 1
ATOM 2436 C C . ARG B 1 140 ? -20 -12.641 8.398 1 33.59 140 ARG B C 1
ATOM 2438 O O . ARG B 1 140 ? -19.812 -13.273 7.363 1 33.59 140 ARG B O 1
ATOM 2445 N N . ASP B 1 141 ? -21.047 -11.906 8.695 1 34.28 141 ASP B N 1
ATOM 2446 C CA . ASP B 1 141 ? -22.094 -11.844 7.684 1 34.28 141 ASP B CA 1
ATOM 2447 C C . ASP B 1 141 ? -21.625 -11.102 6.438 1 34.28 141 ASP B C 1
ATOM 2449 O O . ASP B 1 141 ? -21.969 -11.469 5.316 1 34.28 141 ASP B O 1
ATOM 2453 N N . LEU B 1 142 ? -20.922 -10.047 6.578 1 36.41 142 LEU B N 1
ATOM 2454 C CA . LEU B 1 142 ? -20.422 -9.305 5.426 1 36.41 142 LEU B CA 1
ATOM 2455 C C . LEU B 1 142 ? -19.391 -10.133 4.656 1 36.41 142 LEU B C 1
ATOM 2457 O O . LEU B 1 142 ? -19.391 -10.125 3.422 1 36.41 142 LEU B O 1
ATOM 2461 N N . PHE B 1 143 ? -18.672 -10.961 5.238 1 35.75 143 PHE B N 1
ATOM 2462 C CA . PHE B 1 143 ? -17.984 -12.023 4.52 1 35.75 143 PHE B CA 1
ATOM 2463 C C . PHE B 1 143 ? -18.984 -12.938 3.818 1 35.75 143 PHE B C 1
ATOM 2465 O O . PHE B 1 143 ? -18.75 -13.359 2.682 1 35.75 143 PHE B O 1
ATOM 2472 N N . GLN B 1 144 ? -20.094 -13.188 4.488 1 34.81 144 GLN B N 1
ATOM 2473 C CA . GLN B 1 144 ? -21.172 -13.938 3.861 1 34.81 144 GLN B CA 1
ATOM 2474 C C . GLN B 1 144 ? -21.797 -13.156 2.709 1 34.81 144 GLN B C 1
ATOM 2476 O O . GLN B 1 144 ? -22.141 -13.734 1.672 1 34.81 144 GLN B O 1
ATOM 2481 N N . LEU B 1 145 ? -22.156 -11.938 2.8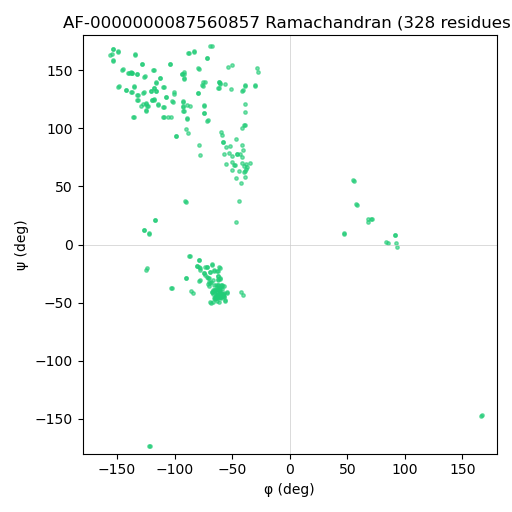79 1 34.94 145 LEU B N 1
ATOM 2482 C CA . LEU B 1 145 ? -22.734 -11.156 1.792 1 34.94 145 LEU B CA 1
ATOM 2483 C C . LEU B 1 145 ? -21.75 -11.023 0.636 1 34.94 145 LEU B C 1
ATOM 2485 O O . LEU B 1 145 ? -22.141 -11.133 -0.53 1 34.94 145 LEU B O 1
ATOM 2489 N N . TRP B 1 146 ? -20.562 -10.656 0.889 1 32.34 146 TRP B N 1
ATOM 2490 C CA . TRP B 1 146 ? -19.594 -10.773 -0.201 1 32.34 146 TRP B CA 1
ATOM 2491 C C . TRP B 1 146 ? -19.516 -12.211 -0.706 1 32.34 146 TRP B C 1
ATOM 2493 O O . TRP B 1 146 ? -19.391 -12.445 -1.909 1 32.34 146 TRP B O 1
ATOM 2503 N N . ASN B 1 147 ? -19.641 -13.117 0.177 1 33.31 147 ASN B N 1
ATOM 2504 C CA . ASN B 1 147 ? -19.672 -14.516 -0.247 1 33.31 147 ASN B CA 1
ATOM 2505 C C . ASN B 1 147 ? -21.094 -14.977 -0.526 1 33.31 147 ASN B C 1
ATOM 2507 O O . ASN B 1 147 ? -21.359 -16.188 -0.617 1 33.31 147 ASN B O 1
ATOM 2511 N N . GLY B 1 148 ? -22 -14.219 -1.072 1 32.44 148 GLY B N 1
ATOM 2512 C CA . GLY B 1 148 ? -23.312 -14.57 -1.575 1 32.44 148 GLY B CA 1
ATOM 2513 C C . GLY B 1 148 ? -24.109 -15.43 -0.612 1 32.44 148 GLY B C 1
ATOM 2514 O O . GLY B 1 148 ? -25.062 -16.094 -1.014 1 32.44 148 GLY B O 1
ATOM 2515 N N . GLY B 1 149 ? -23.672 -15.633 0.652 1 31.58 149 GLY B N 1
ATOM 2516 C CA . GLY B 1 149 ? -24.578 -16.531 1.358 1 31.58 149 GLY B CA 1
ATOM 2517 C C . GLY B 1 149 ? -25.844 -15.844 1.85 1 31.58 149 GLY B C 1
ATOM 2518 O O . GLY B 1 149 ? -25.766 -14.898 2.641 1 31.58 149 GLY B O 1
ATOM 2519 N N . GLU B 1 150 ? -26.938 -15.734 0.964 1 32.12 150 GLU B N 1
ATOM 2520 C CA . GLU B 1 150 ? -28.344 -15.523 1.271 1 32.12 150 GLU B CA 1
ATOM 2521 C C . GLU B 1 150 ? -28.75 -16.281 2.529 1 32.12 150 GLU B C 1
ATOM 2523 O O . GLU B 1 150 ? -28.734 -17.516 2.551 1 32.12 150 GLU B O 1
ATOM 2528 N N . LYS B 1 151 ? -28.453 -16.172 3.648 1 29.86 151 LYS B N 1
ATOM 2529 C CA . LYS B 1 151 ? -29.406 -16.844 4.52 1 29.86 151 LYS B CA 1
ATOM 2530 C C . LYS B 1 151 ? -30.812 -16.281 4.348 1 29.86 151 LYS B C 1
ATOM 2532 O O . LYS B 1 151 ? -31.016 -15.07 4.488 1 29.86 151 LYS B O 1
ATOM 2537 N N . CYS B 1 152 ? -31.641 -16.953 3.445 1 25.75 152 CYS B N 1
ATOM 2538 C CA . CYS B 1 152 ? -33.094 -16.969 3.404 1 25.75 152 CYS B CA 1
ATOM 2539 C C . CYS B 1 152 ? -33.688 -17.047 4.809 1 25.75 152 CYS B C 1
ATOM 2541 O O . CYS B 1 152 ? -33.531 -18.062 5.5 1 25.75 152 CYS B O 1
ATOM 2543 N N . ARG B 1 153 ? -33.5 -16.172 5.602 1 25.52 153 ARG B N 1
ATOM 2544 C CA . ARG B 1 153 ? -34.375 -16.219 6.77 1 25.52 153 ARG B CA 1
ATOM 2545 C C . ARG B 1 153 ? -35.844 -16.359 6.359 1 25.52 153 ARG B C 1
ATOM 2547 O O . ARG B 1 153 ? -36.438 -15.445 5.766 1 25.52 153 ARG B O 1
ATOM 2554 N N . SER B 1 154 ? -36.219 -17.562 5.953 1 26.06 154 SER B N 1
ATOM 2555 C CA . SER B 1 154 ? -37.594 -18.062 5.93 1 26.06 154 SER B CA 1
ATOM 2556 C C . SER B 1 154 ? -38.312 -17.766 7.238 1 26.06 154 SER B C 1
ATOM 2558 O O . SER B 1 154 ? -38.531 -18.672 8.055 1 26.06 154 SER B O 1
ATOM 2560 N N . GLY B 1 155 ? -37.906 -16.859 8.07 1 25.34 155 GLY B N 1
ATOM 2561 C CA . GLY B 1 155 ? -38.875 -16.781 9.164 1 25.34 155 GLY B CA 1
ATOM 2562 C C . GLY B 1 155 ? -40.281 -16.469 8.695 1 25.34 155 GLY B C 1
ATOM 2563 O O . GLY B 1 155 ? -40.5 -15.445 8.039 1 25.34 155 GLY B O 1
ATOM 2564 N N . LYS B 1 156 ? -41.062 -17.594 8.359 1 24.34 156 LYS B N 1
ATOM 2565 C CA . LYS B 1 156 ? -42.5 -17.781 8.195 1 24.34 156 LYS B CA 1
ATOM 2566 C C . LYS B 1 156 ? -43.281 -16.984 9.242 1 24.34 156 LYS B C 1
ATOM 2568 O O . LYS B 1 156 ? -43.25 -17.297 10.438 1 24.34 156 LYS B O 1
ATOM 2573 N N . PHE B 1 157 ? -43.094 -15.734 9.273 1 24.08 157 PHE B N 1
ATOM 2574 C CA . PHE B 1 157 ? -44.219 -15.086 9.977 1 24.08 157 PHE B CA 1
ATOM 2575 C C . PHE B 1 157 ? -45.562 -15.555 9.422 1 24.08 157 PHE B C 1
ATOM 2577 O O . PHE B 1 157 ? -45.875 -15.289 8.266 1 24.08 157 PHE B O 1
ATOM 2584 N N . ALA B 1 158 ? -45.875 -16.891 9.766 1 24.77 158 ALA B N 1
ATOM 2585 C CA . ALA B 1 158 ? -47.188 -17.469 9.594 1 24.77 158 ALA B CA 1
ATOM 2586 C C . ALA B 1 158 ? -48.281 -16.484 10 1 24.77 158 ALA B C 1
ATOM 2588 O O . ALA B 1 158 ? -48.344 -16.062 11.164 1 24.77 158 ALA B O 1
ATOM 2589 N N . VAL B 1 159 ? -48.438 -15.5 9.227 1 24.03 159 VAL B N 1
ATOM 2590 C CA . VAL B 1 159 ? -49.625 -14.688 9.32 1 24.03 159 VAL B CA 1
ATOM 2591 C C . VAL B 1 159 ? -50.875 -15.586 9.398 1 24.03 159 VAL B C 1
ATOM 2593 O O . VAL B 1 159 ? -51.188 -16.266 8.43 1 24.03 159 VAL B O 1
ATOM 2596 N N . GLY B 1 160 ? -50.844 -16.5 10.492 1 25.39 160 GLY B N 1
ATOM 2597 C CA . GLY B 1 160 ? -52.062 -17.25 10.742 1 25.39 160 GLY B CA 1
ATOM 2598 C C . GLY B 1 160 ? -53.312 -16.422 10.602 1 25.39 160 GLY B C 1
ATOM 2599 O O . GLY B 1 160 ? -53.5 -15.438 11.32 1 25.39 160 GLY B O 1
ATOM 2600 N N . VAL B 1 161 ? -53.625 -16.188 9.383 1 24.45 161 VAL B N 1
ATOM 2601 C CA . VAL B 1 161 ? -54.938 -15.648 9.031 1 24.45 161 VAL B CA 1
ATOM 2602 C C . VAL B 1 161 ? -56.031 -16.453 9.727 1 24.45 161 VAL B C 1
ATOM 2604 O O . VAL B 1 161 ? -56.25 -17.625 9.414 1 24.45 161 VAL B O 1
ATOM 2607 N N . ARG B 1 162 ? -56.094 -16.312 11.117 1 24.42 162 ARG B N 1
ATOM 2608 C CA . ARG B 1 162 ? -57.25 -16.938 11.781 1 24.42 162 ARG B CA 1
ATOM 2609 C C . ARG B 1 162 ? -58.531 -16.625 11.039 1 24.42 162 ARG B C 1
ATOM 2611 O O . ARG B 1 162 ? -58.875 -15.453 10.828 1 24.42 162 ARG B O 1
ATOM 2618 N N . ARG B 1 163 ? -58.688 -17.359 9.945 1 22.23 163 ARG B N 1
ATOM 2619 C CA . ARG B 1 163 ? -59.969 -17.344 9.297 1 22.23 163 ARG B CA 1
ATOM 2620 C C . ARG B 1 163 ? -61.094 -17.438 10.32 1 22.23 163 ARG B C 1
ATOM 2622 O O . ARG B 1 163 ? -61.156 -18.391 11.102 1 22.23 163 ARG B O 1
ATOM 2629 N N . LEU B 1 164 ? -61.375 -16.25 10.984 1 27.08 164 LEU B N 1
ATOM 2630 C CA . LEU B 1 164 ? -62.656 -16.188 11.719 1 27.08 164 LEU B CA 1
ATOM 2631 C C . LEU B 1 164 ? -63.75 -16.875 10.938 1 27.08 164 LEU B C 1
ATOM 2633 O O . LEU B 1 164 ? -64.125 -16.438 9.836 1 27.08 164 LEU B O 1
ATOM 2637 N N . SER B 1 165 ? -63.594 -18.219 10.719 1 24.12 165 SER B N 1
ATOM 2638 C CA . SER B 1 165 ? -64.75 -18.984 10.266 1 24.12 165 SER B CA 1
ATOM 2639 C C . SER B 1 165 ? -66 -18.562 10.992 1 24.12 165 SER B C 1
ATOM 2641 O O . SER B 1 165 ? -66.062 -18.547 12.219 1 24.12 165 SER B O 1
ATOM 2643 N N . ASN B 1 166 ? -66.812 -17.734 10.336 1 24.44 166 ASN B N 1
ATOM 2644 C CA . ASN B 1 166 ? -68.25 -17.828 10.539 1 24.44 166 ASN B CA 1
ATOM 2645 C C . ASN B 1 166 ? -68.75 -19.25 10.344 1 24.44 166 ASN B C 1
ATOM 2647 O O . ASN B 1 166 ? -68.312 -19.953 9.445 1 24.44 166 ASN B O 1
#